Protein AF-A0A522D934-F1 (afdb_monomer_lite)

Secondary structure (DSSP, 8-state):
-EEEHHHHHHHHT-TTHHHHSEEEEEEEETTTTEEEEEEEEEEEGGGTEEEEEEEEEEEEEE-TT--EEEEEEEEEEEEEEE-SSTTEEEEEEEEETTEEEES--HHHHHHHHHHHHHHHHHHHHHHHHHHHGGGGS------TT--PPPPP----------PPPPP---------PPPP------

Sequence (186 aa):
MLYSLHDLLMKMGAPEVREKGRMEWHYFDKKKNALAGFAEIRLEAGGERLTAEMRHLRENYADDEGTVHAQYTESFYFYAERTARPGHYRITKISLDGDDYANPSKGIIELGLSVFHARALDISIRMMEQVFNKQDILDPVAAPDMKMPPLPRYREALKKDAVPKPERFGVVIPFRPRAQVHRAGA

Radius of gyration: 26.09 Å; chains: 1; bounding box: 49×68×76 Å

Structure (mmCIF, N/CA/C/O backbone):
data_AF-A0A522D934-F1
#
_entry.id   AF-A0A522D934-F1
#
loop_
_atom_site.group_PDB
_atom_site.id
_atom_site.type_symbol
_atom_site.label_atom_id
_atom_site.label_alt_id
_atom_site.label_comp_id
_atom_site.label_asym_id
_atom_site.label_entity_id
_atom_site.label_seq_id
_atom_site.pdbx_PDB_ins_code
_atom_site.Cartn_x
_atom_site.Cartn_y
_atom_site.Cartn_z
_atom_site.occupancy
_atom_site.B_iso_or_equiv
_atom_site.auth_seq_id
_atom_site.auth_comp_id
_atom_site.auth_asym_id
_atom_site.auth_atom_id
_atom_site.pdbx_PDB_model_num
ATOM 1 N N . MET A 1 1 ? -6.136 -7.043 15.420 1.00 84.81 1 MET A N 1
ATOM 2 C CA . MET A 1 1 ? -5.153 -6.100 16.006 1.00 84.81 1 MET A CA 1
ATOM 3 C C . MET A 1 1 ? -5.557 -4.677 15.632 1.00 84.81 1 MET A C 1
ATOM 5 O O . MET A 1 1 ? -6.185 -4.520 14.591 1.00 84.81 1 MET A O 1
ATOM 9 N N . LEU A 1 2 ? -5.292 -3.678 16.482 1.00 93.38 2 LEU A N 1
ATOM 10 C CA . LEU A 1 2 ? -5.623 -2.270 16.213 1.00 93.38 2 LEU A CA 1
ATOM 11 C C . LEU A 1 2 ? -4.341 -1.460 16.046 1.00 93.38 2 LEU A C 1
ATOM 13 O O . LEU A 1 2 ? -3.427 -1.614 16.850 1.00 93.38 2 LEU A O 1
ATOM 17 N N . TYR A 1 3 ? -4.316 -0.581 15.052 1.00 95.38 3 TYR A N 1
ATOM 18 C CA . TYR A 1 3 ? -3.183 0.285 14.744 1.00 95.38 3 TYR A CA 1
ATOM 19 C C . TYR A 1 3 ? -3.623 1.740 14.776 1.00 95.38 3 TYR A C 1
ATOM 21 O O . TYR A 1 3 ? -4.749 2.054 14.393 1.00 95.38 3 TYR A O 1
ATOM 29 N N . SER A 1 4 ? -2.756 2.637 15.234 1.00 96.62 4 SER A N 1
ATOM 30 C CA . SER A 1 4 ? -3.036 4.067 15.099 1.00 96.62 4 SER A CA 1
ATOM 31 C C . SER A 1 4 ? -2.847 4.496 13.644 1.00 96.62 4 SER A C 1
ATOM 33 O O . SER A 1 4 ? -1.967 3.977 12.958 1.00 96.62 4 SER A O 1
ATOM 35 N N . LEU A 1 5 ? -3.632 5.470 13.177 1.00 96.62 5 LEU A N 1
ATOM 36 C CA . LEU A 1 5 ? -3.446 6.045 11.840 1.00 96.62 5 LEU A CA 1
ATOM 37 C C . LEU A 1 5 ? -2.020 6.566 11.647 1.00 96.62 5 LEU A C 1
ATOM 39 O O . LEU A 1 5 ? -1.418 6.351 10.604 1.00 96.62 5 LEU A O 1
ATOM 43 N N . HIS A 1 6 ? -1.481 7.234 12.668 1.00 96.06 6 HIS A N 1
ATOM 44 C CA . HIS A 1 6 ? -0.133 7.779 12.616 1.00 96.06 6 HIS A CA 1
ATOM 45 C C . HIS A 1 6 ? 0.916 6.681 12.406 1.00 96.06 6 HIS A C 1
ATOM 47 O O . HIS A 1 6 ? 1.744 6.819 11.516 1.00 96.06 6 HIS A O 1
ATOM 53 N N . ASP A 1 7 ? 0.837 5.579 13.157 1.00 96.06 7 ASP A N 1
ATOM 54 C CA . ASP A 1 7 ? 1.758 4.443 13.012 1.00 96.06 7 ASP A CA 1
ATOM 55 C C . ASP A 1 7 ? 1.682 3.828 11.607 1.00 96.06 7 ASP A C 1
ATOM 57 O O . ASP A 1 7 ? 2.708 3.623 10.967 1.00 96.06 7 ASP A O 1
ATOM 61 N N . LEU A 1 8 ? 0.470 3.617 11.078 1.00 96.69 8 LEU A N 1
ATOM 62 C CA . LEU A 1 8 ? 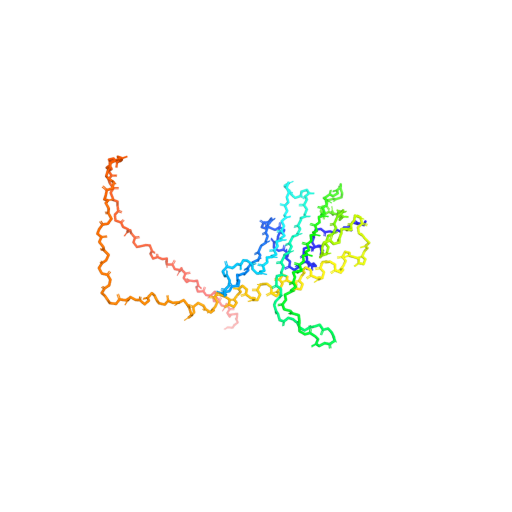0.287 3.088 9.722 1.00 96.69 8 LEU A CA 1
ATOM 63 C C . LEU A 1 8 ? 0.912 4.000 8.661 1.00 96.69 8 LEU A C 1
ATOM 65 O O . LEU A 1 8 ? 1.643 3.527 7.796 1.00 96.69 8 LEU A O 1
ATOM 69 N N . LEU A 1 9 ? 0.652 5.307 8.734 1.00 96.81 9 LEU A N 1
ATOM 70 C CA . LEU A 1 9 ? 1.182 6.268 7.767 1.00 96.81 9 LEU A CA 1
ATOM 71 C C . LEU A 1 9 ? 2.702 6.429 7.875 1.00 96.81 9 LEU A C 1
ATOM 73 O O . LEU A 1 9 ? 3.368 6.541 6.850 1.00 96.81 9 LEU A O 1
ATOM 77 N N . MET A 1 10 ? 3.259 6.399 9.089 1.00 96.38 10 MET A N 1
ATOM 78 C CA . MET A 1 10 ? 4.710 6.424 9.295 1.00 96.38 10 MET A CA 1
ATOM 79 C C . MET A 1 10 ? 5.372 5.176 8.711 1.00 96.38 10 MET A C 1
ATOM 81 O O . MET A 1 10 ? 6.372 5.299 8.012 1.00 96.38 10 MET A O 1
ATOM 85 N N . LYS A 1 11 ? 4.790 3.990 8.929 1.00 96.06 11 LYS A N 1
ATOM 86 C CA . LYS A 1 11 ? 5.298 2.729 8.366 1.00 96.06 11 LYS A CA 1
ATOM 87 C C . LYS A 1 11 ? 5.237 2.681 6.847 1.00 96.06 11 LYS A C 1
ATOM 89 O O . LYS A 1 11 ? 6.112 2.087 6.238 1.00 96.06 11 LYS A O 1
ATOM 94 N N . MET A 1 12 ? 4.233 3.312 6.242 1.00 95.81 12 MET A N 1
ATOM 95 C CA . MET A 1 12 ? 4.135 3.440 4.785 1.00 95.81 12 MET A CA 1
ATOM 96 C C . MET A 1 12 ? 4.996 4.584 4.220 1.00 95.81 12 MET A C 1
ATOM 98 O O . MET A 1 12 ? 5.161 4.678 3.006 1.00 95.81 12 MET A O 1
ATOM 102 N N . GLY A 1 13 ? 5.569 5.443 5.073 1.00 93.88 13 GLY A N 1
ATOM 103 C CA . GLY A 1 13 ? 6.389 6.590 4.670 1.00 93.88 13 GLY A CA 1
ATOM 104 C C . GLY A 1 13 ? 5.609 7.764 4.095 1.00 93.88 13 GLY A C 1
ATOM 105 O O . GLY A 1 13 ? 6.129 8.473 3.241 1.00 93.88 13 GLY A O 1
ATOM 106 N N . ALA A 1 14 ? 4.366 7.950 4.533 1.00 94.88 14 ALA A N 1
ATOM 107 C CA . ALA A 1 14 ? 3.469 8.973 4.005 1.00 94.88 14 ALA A CA 1
ATOM 108 C C . ALA A 1 14 ? 2.677 9.693 5.112 1.00 94.88 14 ALA A C 1
ATOM 110 O O . ALA A 1 14 ? 1.436 9.687 5.105 1.00 94.88 14 ALA A O 1
ATOM 111 N N . PRO A 1 15 ? 3.353 10.290 6.111 1.00 95.31 15 PRO A N 1
ATOM 112 C CA . PRO A 1 15 ? 2.679 11.009 7.193 1.00 95.31 15 PRO A CA 1
ATOM 113 C C . PRO A 1 15 ? 1.761 12.138 6.692 1.00 95.31 15 PRO A C 1
ATOM 115 O O . PRO A 1 15 ? 0.754 12.442 7.336 1.00 95.31 15 PRO A O 1
ATOM 118 N N . GLU A 1 16 ? 2.051 12.716 5.525 1.00 93.88 16 GLU A N 1
ATOM 119 C CA . GLU A 1 16 ? 1.315 13.817 4.900 1.00 93.88 16 GLU A CA 1
ATOM 120 C C . GLU A 1 16 ? -0.110 13.433 4.484 1.00 93.88 16 GLU A C 1
ATOM 122 O O . GLU A 1 16 ? -0.970 14.307 4.354 1.00 93.88 16 GLU A O 1
ATOM 127 N N . VAL A 1 17 ? -0.402 12.137 4.312 1.00 95.56 17 VAL A N 1
ATOM 128 C CA . VAL A 1 17 ? -1.755 11.642 3.993 1.00 95.56 17 VAL A CA 1
ATOM 129 C C . VAL A 1 17 ? -2.754 12.042 5.075 1.00 95.56 17 VAL A C 1
ATOM 131 O O . VAL A 1 17 ? -3.928 12.254 4.779 1.00 95.56 17 VAL A O 1
ATOM 134 N N . ARG A 1 18 ? -2.301 12.216 6.322 1.00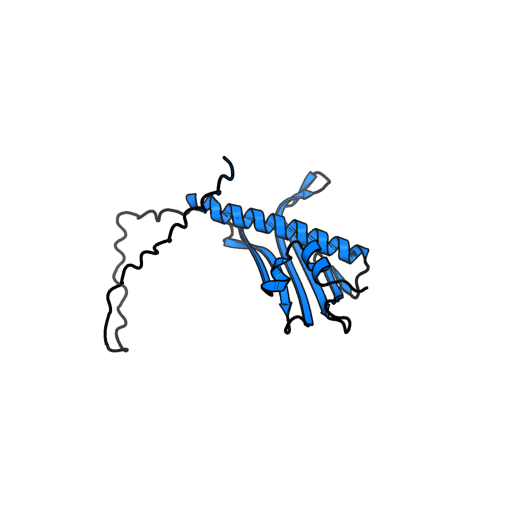 93.56 18 ARG A N 1
ATOM 135 C CA . ARG A 1 18 ? -3.152 12.680 7.423 1.00 93.56 18 ARG A CA 1
ATOM 136 C C . ARG A 1 18 ? -3.790 14.043 7.137 1.00 93.56 18 ARG A C 1
ATOM 138 O O . ARG A 1 18 ? -4.907 14.284 7.582 1.00 93.56 18 ARG A O 1
ATOM 145 N N . GLU A 1 19 ? -3.077 14.915 6.433 1.00 92.75 19 GLU A N 1
ATOM 146 C CA . GLU A 1 19 ? -3.515 16.279 6.122 1.00 92.75 19 GLU A CA 1
ATOM 147 C C . GLU A 1 19 ? -4.104 16.368 4.713 1.00 92.75 19 GLU A C 1
ATOM 149 O O . GLU A 1 19 ? -5.130 17.010 4.505 1.00 92.75 19 GLU A O 1
ATOM 154 N N . LYS A 1 20 ? -3.473 15.697 3.743 1.00 93.31 20 LYS A N 1
ATOM 155 C CA . LYS A 1 20 ? -3.853 15.754 2.323 1.00 93.31 20 LYS A CA 1
ATOM 156 C C . LYS A 1 20 ? -4.988 14.800 1.957 1.00 93.31 20 LYS A C 1
ATOM 158 O O . LYS A 1 20 ? -5.576 14.934 0.890 1.00 93.31 20 LYS A O 1
ATOM 163 N N . GLY A 1 21 ? -5.252 13.790 2.783 1.00 94.75 21 GLY A N 1
ATOM 164 C CA . GLY A 1 21 ? -6.215 12.718 2.516 1.00 94.75 21 GLY A CA 1
ATOM 165 C C . GLY A 1 21 ? -5.753 11.693 1.476 1.00 94.75 21 GLY A C 1
ATOM 166 O O . GLY A 1 21 ? -6.263 10.575 1.464 1.00 94.75 21 GLY A O 1
ATOM 167 N N . ARG A 1 22 ? -4.779 12.032 0.625 1.00 96.38 22 ARG A N 1
ATOM 168 C CA . ARG A 1 22 ? -4.258 11.169 -0.438 1.00 96.38 22 ARG A CA 1
ATOM 169 C C . ARG A 1 22 ? -2.801 11.495 -0.754 1.00 96.38 22 ARG A C 1
ATOM 171 O O . ARG A 1 22 ? -2.394 12.655 -0.688 1.00 96.38 22 ARG A O 1
ATOM 178 N N . MET A 1 23 ? -2.042 10.476 -1.133 1.00 96.50 23 MET A N 1
ATOM 179 C CA . MET A 1 23 ? -0.705 10.601 -1.702 1.00 96.50 23 MET A CA 1
ATOM 180 C C . MET A 1 23 ? -0.525 9.551 -2.795 1.00 96.50 23 MET A C 1
ATOM 182 O O . MET A 1 23 ? -1.001 8.429 -2.651 1.00 96.50 23 MET A O 1
ATOM 186 N N . GLU A 1 24 ? 0.126 9.934 -3.888 1.00 95.94 24 GLU A N 1
ATOM 187 C CA . GLU A 1 24 ? 0.298 9.100 -5.074 1.00 95.94 24 GLU A CA 1
ATOM 188 C C . GLU A 1 24 ? 1.695 9.323 -5.658 1.00 95.94 24 GLU A C 1
ATOM 190 O O . GLU A 1 24 ? 2.183 10.456 -5.698 1.00 95.94 24 GLU A O 1
ATOM 195 N N . TRP A 1 25 ? 2.311 8.244 -6.129 1.00 95.31 25 TRP A N 1
ATOM 196 C CA . TRP A 1 25 ? 3.555 8.240 -6.886 1.00 95.31 25 TRP A CA 1
ATOM 197 C C . TRP A 1 25 ? 3.380 7.381 -8.126 1.00 95.31 25 TRP A C 1
ATOM 199 O O . TRP A 1 25 ? 2.813 6.290 -8.054 1.00 95.31 25 TRP A O 1
ATOM 209 N N . HIS A 1 26 ? 3.914 7.836 -9.253 1.00 94.38 26 HIS A N 1
ATOM 210 C CA . HIS A 1 26 ? 3.929 7.035 -10.465 1.00 94.38 26 HIS A CA 1
ATOM 211 C C . HIS A 1 26 ? 5.099 7.395 -11.378 1.00 94.38 26 HIS A C 1
ATOM 213 O O . HIS A 1 26 ? 5.600 8.518 -11.358 1.00 94.38 26 HIS A O 1
ATOM 219 N N . TYR A 1 27 ? 5.515 6.445 -12.212 1.00 91.00 27 TYR A N 1
ATOM 220 C CA . TYR A 1 27 ? 6.453 6.690 -13.305 1.00 91.00 27 TYR A CA 1
ATOM 221 C C . TYR A 1 27 ? 6.123 5.800 -14.511 1.00 91.00 27 TYR A C 1
ATOM 223 O O . TYR A 1 27 ? 5.532 4.723 -14.381 1.00 91.00 27 TYR A O 1
ATOM 231 N N . PHE A 1 28 ? 6.522 6.251 -15.699 1.00 87.69 28 PHE A N 1
ATOM 232 C CA . PHE A 1 28 ? 6.270 5.543 -16.960 1.00 87.69 28 PHE A CA 1
ATOM 233 C C . PHE A 1 28 ? 7.536 4.859 -17.484 1.00 87.69 28 PHE A C 1
ATOM 235 O O . PHE A 1 28 ? 8.631 5.378 -17.326 1.00 87.69 28 PHE A O 1
ATOM 242 N N . ASP A 1 29 ? 7.440 3.721 -18.157 1.00 82.56 29 ASP A N 1
ATOM 243 C CA . ASP A 1 29 ? 8.570 3.215 -18.941 1.00 82.56 29 ASP A CA 1
ATOM 244 C C . ASP A 1 29 ? 8.709 4.051 -20.224 1.00 82.56 29 ASP A C 1
ATOM 246 O O . ASP A 1 29 ? 7.789 4.107 -21.043 1.00 82.56 29 ASP A O 1
ATOM 250 N N . LYS A 1 30 ? 9.878 4.678 -20.418 1.00 76.81 30 LYS A N 1
ATOM 251 C CA . LYS A 1 30 ? 10.189 5.495 -21.602 1.00 76.81 30 LYS A CA 1
ATOM 252 C C . LYS A 1 30 ? 10.104 4.703 -22.911 1.00 76.81 30 LYS A C 1
ATOM 254 O O . LYS A 1 30 ? 9.746 5.276 -23.933 1.00 76.81 30 LYS A O 1
ATOM 259 N N . LYS A 1 31 ? 10.448 3.411 -22.906 1.00 80.06 31 LYS A N 1
ATOM 260 C CA . LYS A 1 31 ? 10.503 2.587 -24.126 1.00 80.06 31 LYS A CA 1
ATOM 261 C C . LYS A 1 31 ? 9.117 2.152 -24.586 1.00 80.06 31 LYS A C 1
ATOM 263 O O . LYS A 1 31 ? 8.858 2.088 -25.783 1.00 80.06 31 LYS A O 1
ATOM 268 N N . LYS A 1 32 ? 8.242 1.835 -23.633 1.00 78.50 32 LYS A N 1
ATOM 269 C CA . LYS A 1 32 ? 6.910 1.267 -23.891 1.00 78.50 32 LYS A CA 1
ATOM 270 C C . LYS A 1 32 ? 5.779 2.281 -23.781 1.00 78.50 32 LYS A C 1
ATOM 272 O O . LYS A 1 32 ? 4.656 1.959 -24.153 1.00 78.50 32 LYS A O 1
ATOM 277 N N . ASN A 1 33 ? 6.066 3.476 -23.263 1.00 78.19 33 ASN A N 1
ATOM 278 C CA . ASN A 1 33 ? 5.074 4.501 -22.950 1.00 78.19 33 ASN A CA 1
ATOM 279 C C . ASN A 1 33 ? 3.912 3.947 -22.099 1.00 78.19 33 ASN A C 1
ATOM 281 O O . ASN A 1 33 ? 2.740 4.213 -22.357 1.00 78.19 33 ASN A O 1
ATOM 285 N N . ALA A 1 34 ? 4.250 3.119 -21.108 1.00 82.56 34 ALA A N 1
ATOM 286 C CA . ALA A 1 34 ? 3.300 2.421 -20.246 1.00 82.56 34 ALA A CA 1
ATOM 287 C C . ALA A 1 34 ? 3.589 2.728 -18.772 1.00 82.56 34 ALA A C 1
ATOM 289 O O . ALA A 1 34 ? 4.732 3.006 -18.409 1.00 82.56 34 ALA A O 1
ATOM 290 N N . LEU A 1 35 ? 2.558 2.687 -17.924 1.00 85.19 35 LEU A N 1
ATOM 291 C CA . LEU A 1 35 ? 2.704 2.866 -16.479 1.00 85.19 35 LEU A CA 1
ATOM 292 C C . LEU A 1 35 ? 3.549 1.718 -15.914 1.00 85.19 35 LEU A C 1
ATOM 294 O O . LEU A 1 35 ? 3.138 0.562 -15.978 1.00 85.19 35 LEU A O 1
ATOM 298 N N . ALA A 1 36 ? 4.730 2.042 -15.393 1.00 88.69 36 ALA A N 1
ATOM 299 C CA . ALA A 1 36 ? 5.693 1.049 -14.927 1.00 88.69 36 ALA A CA 1
ATOM 300 C C . ALA A 1 36 ? 5.738 0.958 -13.402 1.00 88.69 36 ALA A C 1
ATOM 302 O O . ALA A 1 36 ? 5.960 -0.119 -12.862 1.00 88.69 36 ALA A O 1
ATOM 303 N N . GLY A 1 37 ? 5.486 2.056 -12.696 1.00 92.50 37 GLY A N 1
ATOM 304 C CA . GLY A 1 37 ? 5.342 2.047 -11.246 1.00 92.50 37 GLY A CA 1
ATOM 305 C C . GLY A 1 37 ? 4.197 2.937 -10.815 1.00 92.50 37 GLY A C 1
ATOM 306 O O . GLY A 1 37 ? 4.021 4.028 -11.356 1.00 92.50 37 GLY A O 1
ATOM 307 N N . PHE A 1 38 ? 3.435 2.460 -9.843 1.00 95.38 38 PHE A N 1
ATOM 308 C CA . PHE A 1 38 ? 2.338 3.169 -9.212 1.00 95.38 38 PHE A CA 1
ATOM 309 C C . PHE A 1 38 ? 2.271 2.781 -7.740 1.00 95.38 38 PHE A C 1
ATOM 311 O O . PHE A 1 38 ? 2.303 1.599 -7.411 1.00 95.38 38 PHE A O 1
ATOM 318 N N . ALA A 1 39 ? 2.149 3.768 -6.866 1.00 97.19 39 ALA A N 1
ATOM 319 C CA . ALA A 1 39 ? 1.837 3.573 -5.462 1.00 97.19 39 ALA A CA 1
ATOM 320 C C . ALA A 1 39 ? 0.891 4.682 -5.005 1.00 97.19 39 ALA A C 1
ATOM 322 O O . ALA A 1 39 ? 1.059 5.846 -5.360 1.00 97.19 39 ALA A O 1
ATOM 323 N N . GLU A 1 40 ? -0.090 4.329 -4.192 1.00 97.94 40 GLU A N 1
ATOM 324 C CA . GLU A 1 40 ? -1.082 5.251 -3.671 1.00 97.94 40 GLU A CA 1
ATOM 325 C C . GLU A 1 40 ? -1.443 4.888 -2.236 1.00 97.94 40 GLU A C 1
ATOM 327 O O . GLU A 1 40 ? -1.533 3.716 -1.878 1.00 97.94 40 GLU A O 1
ATOM 332 N N . ILE A 1 41 ? -1.716 5.915 -1.435 1.00 98.06 41 ILE A N 1
ATOM 333 C CA . ILE A 1 41 ? -2.403 5.799 -0.153 1.00 98.06 41 ILE A CA 1
ATOM 334 C C . ILE A 1 41 ? -3.539 6.814 -0.137 1.00 98.06 41 ILE A C 1
ATOM 336 O O . ILE A 1 41 ? -3.335 7.989 -0.457 1.00 98.06 41 ILE A O 1
ATOM 340 N N . ARG A 1 42 ? -4.732 6.395 0.283 1.00 97.69 42 ARG A N 1
ATOM 341 C CA . ARG A 1 42 ? -5.895 7.280 0.380 1.00 97.69 42 ARG A CA 1
ATOM 342 C C . ARG A 1 42 ? -6.772 6.970 1.588 1.00 97.69 42 ARG A C 1
ATOM 344 O O . ARG A 1 42 ? -7.037 5.812 1.919 1.00 97.69 42 ARG A O 1
ATOM 351 N N . LEU A 1 43 ? -7.240 8.039 2.224 1.00 96.81 43 LEU A N 1
ATOM 352 C CA . LEU A 1 43 ? -8.316 8.029 3.205 1.00 96.81 43 LEU A CA 1
ATOM 353 C C . LEU A 1 43 ? -9.647 8.166 2.463 1.00 96.81 43 LEU A C 1
ATOM 355 O O . LEU A 1 43 ? -9.924 9.182 1.829 1.00 96.81 43 LEU A O 1
ATOM 359 N N . GLU A 1 44 ? -10.478 7.138 2.545 1.00 94.69 44 GLU A N 1
ATOM 360 C CA . GLU A 1 44 ? -11.787 7.091 1.903 1.00 94.69 44 GLU A CA 1
ATOM 361 C C . GLU A 1 44 ? -12.908 7.349 2.914 1.00 94.69 44 GLU A C 1
ATOM 363 O O . GLU A 1 44 ? -12.727 7.234 4.129 1.00 94.69 44 GLU A O 1
ATOM 368 N N . ALA A 1 45 ? -14.100 7.668 2.399 1.00 92.12 45 ALA A N 1
ATOM 369 C CA . ALA A 1 45 ? -15.319 7.824 3.196 1.00 92.12 45 ALA A CA 1
ATOM 370 C C . ALA A 1 45 ? -15.143 8.764 4.405 1.00 92.12 45 ALA A C 1
ATOM 372 O O . ALA A 1 45 ? -15.545 8.439 5.516 1.00 92.12 45 ALA A O 1
ATOM 373 N N . GLY A 1 46 ? -14.489 9.912 4.199 1.00 87.25 46 GLY A N 1
ATOM 374 C CA . GLY A 1 46 ? -14.241 10.885 5.269 1.00 87.25 46 GLY A CA 1
ATOM 375 C C . GLY A 1 46 ? -13.236 10.418 6.330 1.00 87.25 46 GLY A C 1
ATOM 376 O O . GLY A 1 46 ? -13.220 10.965 7.429 1.00 87.25 46 GLY A O 1
ATOM 377 N N . GLY A 1 47 ? -12.406 9.418 6.018 1.00 92.00 47 GLY A N 1
ATOM 378 C CA . GLY A 1 47 ? -11.438 8.836 6.947 1.00 92.00 47 GLY A CA 1
ATOM 379 C C . GLY A 1 47 ? -11.964 7.618 7.703 1.00 92.00 47 GLY A C 1
ATOM 380 O O . GLY A 1 47 ? -11.343 7.192 8.668 1.00 92.00 47 GLY A O 1
ATOM 381 N N . GLU A 1 48 ? -13.087 7.035 7.291 1.00 94.56 48 GLU A N 1
ATOM 382 C CA . GLU A 1 48 ? -13.550 5.760 7.853 1.00 94.56 48 GLU A CA 1
ATOM 383 C C . GLU A 1 48 ? -12.757 4.565 7.309 1.00 94.56 48 GLU A C 1
ATOM 385 O O . GLU A 1 48 ? -12.740 3.493 7.914 1.00 94.56 48 GLU A O 1
ATOM 390 N N . ARG A 1 49 ? -12.064 4.738 6.180 1.00 96.44 49 ARG A N 1
ATOM 391 C CA . ARG A 1 49 ? -11.275 3.685 5.536 1.00 96.44 49 ARG A CA 1
ATOM 392 C C . ARG A 1 49 ? -9.921 4.222 5.102 1.00 96.44 49 ARG A C 1
ATOM 394 O O . ARG A 1 49 ? -9.825 5.337 4.597 1.00 96.44 49 ARG A O 1
ATOM 401 N N . LEU A 1 50 ? -8.881 3.424 5.299 1.00 97.62 50 LEU A N 1
ATOM 402 C CA . LEU A 1 50 ? -7.535 3.677 4.800 1.00 97.62 50 LEU A CA 1
ATOM 403 C C . LEU A 1 50 ? -7.192 2.570 3.813 1.00 97.62 50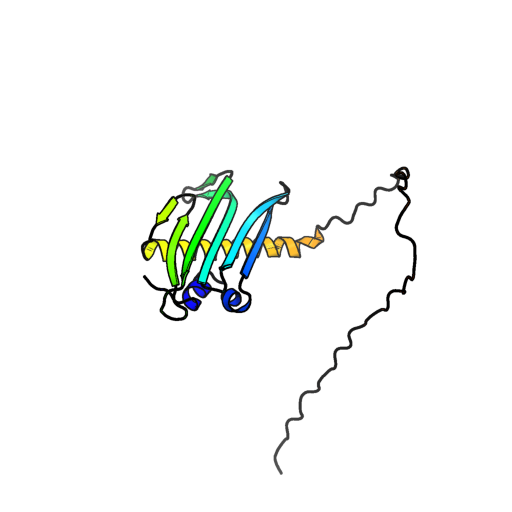 LEU A C 1
ATOM 405 O O . LEU A 1 50 ? -7.255 1.389 4.156 1.00 97.62 50 LEU A O 1
ATOM 409 N N . THR A 1 51 ? -6.814 2.965 2.606 1.00 97.81 51 THR A N 1
ATOM 410 C CA . THR A 1 51 ? -6.414 2.033 1.555 1.00 97.81 51 THR A CA 1
ATOM 411 C C . THR A 1 51 ? -5.053 2.414 1.012 1.00 97.81 51 THR A C 1
ATOM 413 O O . THR A 1 51 ? -4.711 3.599 0.967 1.00 97.81 51 THR A O 1
ATOM 416 N N . ALA A 1 52 ? -4.277 1.407 0.632 1.00 97.69 52 ALA A N 1
ATOM 417 C CA . ALA A 1 52 ? -3.051 1.598 -0.117 1.00 97.69 52 ALA A CA 1
ATOM 418 C C . ALA A 1 52 ? -2.974 0.559 -1.237 1.00 97.69 52 ALA A C 1
ATOM 420 O O . ALA A 1 52 ? -3.314 -0.607 -1.034 1.00 97.69 52 ALA A O 1
ATOM 421 N N . GLU A 1 53 ? -2.558 0.998 -2.418 1.00 97.38 53 GLU A N 1
ATOM 422 C CA . GLU A 1 53 ? -2.399 0.163 -3.607 1.00 97.38 53 GLU A CA 1
ATOM 423 C C . GLU A 1 53 ? -1.029 0.438 -4.214 1.00 97.38 53 GLU A C 1
ATOM 425 O O . GLU A 1 53 ? -0.589 1.583 -4.282 1.00 97.38 53 GLU A O 1
ATOM 430 N N . MET A 1 54 ? -0.344 -0.610 -4.653 1.00 96.75 54 MET A N 1
ATOM 431 C CA . MET A 1 54 ? 0.905 -0.492 -5.388 1.00 96.75 54 MET A CA 1
ATOM 432 C C . MET A 1 54 ? 0.948 -1.529 -6.501 1.00 96.75 54 MET A C 1
ATOM 434 O O . MET A 1 54 ? 0.508 -2.667 -6.327 1.00 96.75 54 MET A O 1
ATOM 438 N N . ARG A 1 55 ? 1.471 -1.109 -7.651 1.00 94.19 55 ARG A N 1
ATOM 439 C CA . ARG A 1 55 ? 1.828 -1.969 -8.776 1.00 94.19 55 ARG A CA 1
ATOM 440 C C . ARG A 1 55 ? 3.177 -1.531 -9.301 1.00 94.19 55 ARG A C 1
ATOM 442 O O . ARG A 1 55 ? 3.363 -0.355 -9.619 1.00 94.19 55 ARG A O 1
ATOM 449 N N . HIS A 1 56 ? 4.104 -2.466 -9.424 1.00 89.81 56 HIS A N 1
ATOM 450 C CA . HIS A 1 56 ? 5.452 -2.157 -9.869 1.00 89.81 56 HIS A CA 1
ATOM 451 C C . HIS A 1 56 ? 5.954 -3.212 -10.843 1.00 89.81 56 HIS A C 1
ATOM 453 O O . HIS A 1 56 ? 6.117 -4.378 -10.502 1.00 89.81 56 HIS A O 1
ATOM 459 N N . LEU A 1 57 ? 6.193 -2.787 -12.079 1.00 84.50 57 LEU A N 1
ATOM 460 C CA . LEU A 1 57 ? 6.840 -3.588 -13.100 1.00 84.50 57 LEU A CA 1
ATOM 461 C C . LEU A 1 57 ? 8.357 -3.446 -12.957 1.00 84.50 57 LEU A C 1
ATOM 463 O O . LEU A 1 57 ? 8.930 -2.383 -13.224 1.00 84.50 57 LEU A O 1
ATOM 467 N N . ARG A 1 58 ? 9.013 -4.539 -12.574 1.00 73.31 58 ARG A N 1
ATOM 468 C CA . ARG A 1 58 ? 10.467 -4.680 -12.603 1.00 73.31 58 ARG A CA 1
ATOM 469 C C . ARG A 1 58 ? 10.891 -5.386 -13.880 1.00 73.31 58 ARG A C 1
ATOM 471 O O . ARG A 1 58 ? 10.392 -6.460 -14.203 1.00 73.31 58 ARG A O 1
ATOM 478 N N . GLU A 1 59 ? 11.850 -4.793 -14.578 1.00 71.12 59 GLU A N 1
ATOM 479 C CA . GLU A 1 59 ? 12.527 -5.413 -15.715 1.00 71.12 59 GLU A CA 1
ATOM 480 C C . GLU A 1 59 ? 13.981 -5.702 -15.359 1.00 71.12 59 GLU A C 1
ATOM 482 O O . GLU A 1 59 ? 14.609 -4.904 -14.660 1.00 71.12 59 GLU A O 1
ATOM 487 N N . ASN A 1 60 ? 14.523 -6.803 -15.885 1.00 65.38 60 ASN A N 1
ATOM 488 C CA . ASN A 1 60 ? 15.921 -7.208 -15.704 1.00 65.38 60 ASN A CA 1
ATOM 489 C C . ASN A 1 60 ? 16.357 -7.237 -14.229 1.00 65.38 60 ASN A C 1
ATOM 491 O O . ASN A 1 60 ? 17.422 -6.721 -13.884 1.00 65.38 60 ASN A O 1
ATOM 495 N N . TYR A 1 61 ? 15.527 -7.798 -13.347 1.00 67.94 61 TYR A N 1
ATOM 496 C CA . TYR A 1 61 ? 15.934 -7.989 -11.957 1.00 67.94 61 TYR A CA 1
ATOM 497 C C . TYR A 1 61 ? 16.685 -9.317 -11.829 1.00 67.94 61 TYR A C 1
ATOM 499 O O . TYR A 1 61 ? 16.291 -10.314 -12.431 1.00 67.94 61 TYR A O 1
ATOM 507 N N . ALA A 1 62 ? 17.775 -9.313 -11.066 1.00 66.81 62 ALA A N 1
ATOM 508 C CA . ALA A 1 62 ? 18.439 -10.536 -10.635 1.00 66.81 62 ALA A CA 1
ATOM 509 C C . ALA A 1 62 ? 17.789 -11.007 -9.330 1.00 66.81 62 ALA A C 1
ATOM 511 O O . ALA A 1 62 ? 17.563 -10.185 -8.436 1.00 66.81 62 ALA A O 1
ATOM 512 N N . ASP A 1 63 ? 17.458 -12.290 -9.240 1.00 70.81 63 ASP A N 1
ATOM 513 C CA . ASP A 1 63 ? 17.072 -12.909 -7.972 1.00 70.81 63 ASP A CA 1
ATOM 514 C C . ASP A 1 63 ? 18.299 -13.211 -7.089 1.00 70.81 63 ASP A C 1
ATOM 516 O O . ASP A 1 63 ? 19.445 -12.949 -7.468 1.00 70.81 63 ASP A O 1
ATOM 520 N N . ASP A 1 64 ? 18.052 -13.758 -5.896 1.00 71.44 64 ASP A N 1
ATOM 521 C CA . ASP A 1 64 ? 19.092 -14.114 -4.920 1.00 71.44 64 ASP A CA 1
ATOM 522 C C . ASP A 1 64 ? 20.036 -15.228 -5.424 1.00 71.44 64 ASP A C 1
ATOM 524 O O . ASP A 1 64 ? 21.114 -15.437 -4.866 1.00 71.44 64 ASP A O 1
ATOM 528 N N . GLU A 1 65 ? 19.659 -15.919 -6.504 1.00 78.81 65 GLU A N 1
ATOM 529 C CA . GLU A 1 65 ? 20.435 -16.964 -7.178 1.00 78.81 65 GLU A CA 1
ATOM 530 C C . GLU A 1 65 ? 21.224 -16.411 -8.383 1.00 78.81 65 GLU A C 1
ATOM 532 O O . GLU A 1 65 ? 21.985 -17.136 -9.026 1.00 78.81 65 GLU A O 1
ATOM 537 N N . GLY A 1 66 ? 21.091 -15.110 -8.675 1.00 74.88 66 GLY A N 1
ATOM 538 C CA . GLY A 1 66 ? 21.764 -14.423 -9.777 1.00 74.88 66 GLY A CA 1
ATOM 539 C C . GLY A 1 66 ? 21.097 -14.618 -11.141 1.00 74.88 66 GLY A C 1
ATOM 540 O O . GLY A 1 66 ? 21.647 -14.184 -12.158 1.00 74.88 66 GLY A O 1
ATOM 541 N N . THR A 1 67 ? 19.919 -15.239 -11.190 1.00 74.69 67 THR A N 1
ATOM 542 C CA . THR A 1 67 ? 19.149 -15.417 -12.420 1.00 74.69 67 THR A CA 1
ATOM 543 C C . THR A 1 67 ? 18.465 -14.107 -12.782 1.00 74.69 67 THR A C 1
ATOM 545 O O . THR A 1 67 ? 17.721 -13.528 -11.992 1.00 74.69 67 THR A O 1
ATOM 548 N N . VAL A 1 68 ? 18.719 -13.622 -14.001 1.00 73.50 68 VAL A N 1
ATOM 549 C CA . VAL A 1 68 ? 18.091 -12.400 -14.512 1.00 73.50 68 VAL A CA 1
ATOM 550 C C . VAL A 1 68 ? 16.732 -12.740 -15.099 1.00 73.50 68 VAL A C 1
ATOM 552 O O . VAL A 1 68 ? 16.622 -13.407 -16.128 1.00 73.50 68 VAL A O 1
ATOM 555 N N . HIS A 1 69 ? 15.691 -12.228 -14.462 1.00 69.88 69 HIS A N 1
ATOM 556 C CA . HIS A 1 69 ? 14.318 -12.370 -14.913 1.00 69.88 69 HIS A CA 1
ATOM 557 C C . HIS A 1 69 ? 13.937 -11.204 -15.816 1.00 69.88 69 HIS A C 1
ATOM 559 O O . HIS A 1 69 ? 14.213 -10.036 -15.523 1.00 69.88 69 HIS A O 1
ATOM 565 N N . ALA A 1 70 ? 13.270 -11.526 -16.925 1.00 66.25 70 ALA A N 1
ATOM 566 C CA . ALA A 1 70 ? 12.910 -10.539 -17.935 1.00 66.25 70 ALA A CA 1
ATOM 567 C C . ALA A 1 70 ? 11.925 -9.497 -17.386 1.00 66.25 70 ALA A C 1
ATOM 569 O O . ALA A 1 70 ? 12.164 -8.299 -17.540 1.00 66.25 70 ALA A O 1
ATOM 570 N N . GLN A 1 71 ? 10.848 -9.946 -16.731 1.00 73.12 71 GLN A N 1
ATOM 571 C CA . GLN A 1 71 ? 9.794 -9.102 -16.162 1.00 73.12 71 GLN A CA 1
ATOM 572 C C . GLN A 1 71 ? 9.176 -9.760 -14.927 1.00 73.12 71 GLN A C 1
ATOM 574 O O . GLN A 1 71 ? 8.853 -10.945 -14.956 1.00 73.12 71 GLN A O 1
ATOM 579 N N . TYR A 1 72 ? 8.947 -8.967 -13.884 1.00 80.38 72 TYR A N 1
ATOM 580 C CA . TYR A 1 72 ? 8.132 -9.338 -12.730 1.00 80.38 72 TYR A CA 1
ATOM 581 C C . TYR A 1 72 ? 7.241 -8.170 -12.339 1.00 80.38 72 TYR A C 1
ATOM 583 O O . TYR A 1 72 ? 7.678 -7.019 -12.331 1.00 80.38 72 TYR A O 1
ATOM 591 N N . THR A 1 73 ? 5.971 -8.468 -12.080 1.00 85.12 73 THR A N 1
ATOM 592 C CA . THR A 1 73 ? 5.004 -7.471 -11.624 1.00 85.12 73 THR A CA 1
ATOM 593 C C . THR A 1 73 ? 4.730 -7.723 -10.161 1.00 85.12 73 THR A C 1
ATOM 595 O O . THR A 1 73 ? 4.122 -8.729 -9.813 1.00 85.12 73 THR A O 1
ATOM 598 N N . GLU A 1 74 ? 5.159 -6.786 -9.332 1.00 90.75 74 GLU A N 1
ATOM 599 C CA . GLU A 1 74 ? 4.816 -6.757 -7.922 1.00 90.75 74 GLU A CA 1
ATOM 600 C C . GLU A 1 74 ? 3.489 -6.030 -7.743 1.00 90.75 74 GLU A C 1
ATOM 602 O O . GLU A 1 74 ? 3.214 -5.018 -8.401 1.00 90.75 74 GLU A O 1
ATOM 607 N N . SER A 1 75 ? 2.665 -6.529 -6.832 1.00 94.44 75 SER A N 1
ATOM 608 C CA . SER A 1 75 ? 1.433 -5.863 -6.440 1.00 94.44 75 SER A CA 1
ATOM 609 C C . SER A 1 75 ? 1.224 -5.929 -4.938 1.00 94.44 75 SER A C 1
ATOM 611 O O . SER A 1 75 ? 1.501 -6.927 -4.279 1.00 94.44 75 SER A O 1
ATOM 613 N N . PHE A 1 76 ? 0.706 -4.839 -4.392 1.00 96.81 76 PHE A N 1
ATOM 614 C CA . PHE A 1 76 ? 0.303 -4.769 -3.001 1.00 96.81 76 PHE A CA 1
ATOM 615 C C . PHE A 1 76 ? -1.047 -4.087 -2.899 1.00 96.81 76 PHE A C 1
ATOM 617 O O . PHE A 1 76 ? -1.292 -3.052 -3.522 1.00 96.81 76 PHE A O 1
ATOM 624 N N . TYR A 1 77 ? -1.898 -4.644 -2.051 1.00 97.56 77 TYR A N 1
ATOM 625 C CA . TYR A 1 77 ? -3.132 -4.005 -1.642 1.00 97.56 77 TYR A CA 1
ATOM 626 C C . TYR A 1 77 ? -3.274 -4.079 -0.131 1.00 97.56 77 TYR A C 1
ATOM 628 O O . TYR A 1 77 ? -3.050 -5.119 0.483 1.00 97.56 77 TYR A O 1
ATOM 636 N N . PHE A 1 78 ? -3.702 -2.981 0.467 1.00 97.44 78 PHE A N 1
ATOM 637 C CA . PHE A 1 78 ? -3.968 -2.869 1.887 1.00 97.44 78 PHE A CA 1
ATOM 638 C C 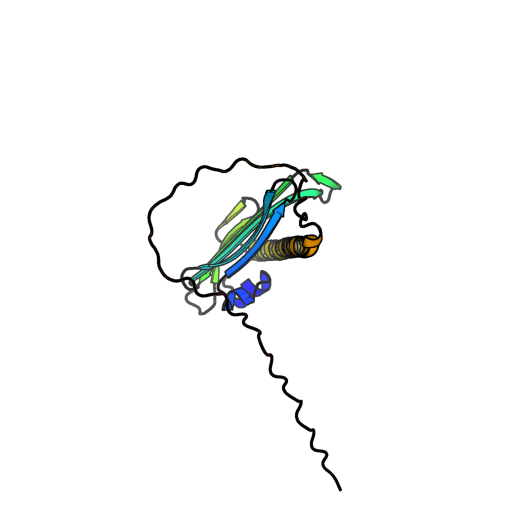. PHE A 1 78 ? -5.296 -2.175 2.102 1.00 97.44 78 PHE A C 1
ATOM 640 O O . PHE A 1 78 ? -5.593 -1.152 1.481 1.00 97.44 78 PHE A O 1
ATOM 647 N N . TYR A 1 79 ? -6.069 -2.712 3.037 1.00 97.56 79 TYR A N 1
ATOM 648 C CA . TYR A 1 79 ? -7.340 -2.138 3.426 1.00 97.56 79 TYR A CA 1
ATOM 649 C C . TYR A 1 79 ? -7.537 -2.246 4.938 1.00 97.56 79 TYR A C 1
ATOM 651 O O . TYR A 1 79 ? -7.435 -3.322 5.546 1.00 97.56 79 TYR A O 1
ATOM 659 N N . ALA A 1 80 ? -7.835 -1.100 5.545 1.00 97.44 80 ALA A N 1
ATOM 660 C CA . ALA A 1 80 ? -8.108 -0.980 6.962 1.00 97.44 80 ALA A CA 1
ATOM 661 C C . ALA A 1 80 ? -9.318 -0.089 7.231 1.00 97.44 80 ALA A C 1
ATOM 663 O O . ALA A 1 80 ? -9.514 0.951 6.604 1.00 97.44 80 ALA A O 1
ATOM 664 N N . GLU A 1 81 ? -10.097 -0.478 8.232 1.00 97.12 81 GLU A N 1
ATOM 665 C CA . GLU A 1 81 ? -11.317 0.208 8.638 1.00 97.12 81 GLU A CA 1
ATOM 666 C C . GLU A 1 81 ? -11.115 0.883 9.980 1.00 97.12 81 GLU A C 1
ATOM 668 O O . GLU A 1 81 ? -10.525 0.315 10.907 1.00 97.12 81 GLU A O 1
ATOM 673 N N . ARG A 1 82 ? -11.620 2.105 10.097 1.00 96.25 82 ARG A N 1
ATOM 674 C CA . ARG A 1 82 ? -11.627 2.830 11.353 1.00 96.25 82 ARG A CA 1
ATOM 675 C C . ARG A 1 82 ? -12.509 2.092 12.352 1.00 96.25 82 ARG A C 1
ATOM 677 O O . ARG A 1 82 ? -13.556 1.539 12.036 1.00 96.25 82 ARG A O 1
ATOM 684 N N . THR A 1 83 ? -12.051 2.059 13.591 1.00 95.12 83 THR A N 1
ATOM 685 C CA . THR A 1 83 ? -12.775 1.427 14.691 1.00 95.12 83 THR A CA 1
ATOM 686 C C . THR A 1 83 ? -13.459 2.468 15.564 1.00 95.12 83 THR A C 1
ATOM 688 O O . THR A 1 83 ? -13.172 3.659 15.470 1.00 95.12 83 THR A O 1
ATOM 691 N N . ALA A 1 84 ? -14.310 2.013 16.488 1.00 91.44 84 ALA A N 1
ATOM 692 C CA . ALA A 1 84 ? -14.930 2.882 17.490 1.00 91.44 84 ALA A CA 1
ATOM 693 C C . ALA A 1 84 ? -13.900 3.647 18.346 1.00 91.44 84 ALA A C 1
ATOM 695 O O . ALA A 1 84 ? -14.211 4.704 18.894 1.00 91.44 84 ALA A O 1
ATOM 696 N N . ARG A 1 85 ? -12.661 3.141 18.463 1.00 91.56 85 ARG A N 1
ATOM 697 C CA . ARG A 1 85 ? -11.579 3.861 19.134 1.00 91.56 85 ARG A CA 1
ATOM 698 C C . ARG A 1 85 ? -11.061 4.978 18.212 1.00 91.56 85 ARG A C 1
ATOM 700 O O . ARG A 1 85 ? -10.563 4.676 17.123 1.00 91.56 85 ARG A O 1
ATOM 707 N N . PRO A 1 86 ? -11.087 6.253 18.647 1.00 89.25 86 PRO A N 1
ATOM 708 C CA . PRO A 1 86 ? -10.674 7.374 17.811 1.00 89.25 86 PRO A CA 1
ATOM 709 C C . PRO A 1 86 ? -9.268 7.198 17.232 1.00 89.25 86 PRO A C 1
ATOM 711 O O . PRO A 1 86 ? -8.315 6.875 17.945 1.00 89.25 86 PRO A O 1
ATOM 714 N N . GLY A 1 87 ? -9.149 7.395 15.918 1.00 89.69 87 GLY A N 1
ATOM 715 C CA . GLY A 1 87 ? -7.875 7.345 15.193 1.00 89.69 87 GLY A CA 1
ATOM 716 C C . GLY A 1 87 ? -7.230 5.957 15.110 1.00 89.69 87 GLY A C 1
ATOM 717 O O . GLY A 1 87 ? -6.067 5.871 14.721 1.00 89.69 87 GLY A O 1
ATOM 718 N N . HIS A 1 88 ? -7.951 4.894 15.481 1.00 96.44 88 HIS A N 1
ATOM 719 C CA . HIS A 1 88 ? -7.467 3.520 15.399 1.00 96.44 88 HIS A CA 1
ATOM 720 C C . HIS A 1 88 ? -8.180 2.745 14.302 1.00 96.44 88 HIS A C 1
ATOM 722 O O . HIS A 1 88 ? -9.400 2.828 14.160 1.00 96.44 88 HIS A O 1
ATOM 728 N N . TYR A 1 89 ? -7.405 1.944 13.588 1.00 97.00 89 TYR A N 1
ATOM 729 C CA . TYR A 1 89 ? -7.825 1.174 12.436 1.00 97.00 89 TYR A CA 1
ATOM 730 C C . TYR A 1 89 ? -7.589 -0.311 12.676 1.00 97.00 89 TYR A C 1
ATOM 732 O O . TYR A 1 89 ? -6.620 -0.722 13.323 1.00 97.00 89 TYR A O 1
ATOM 740 N N . ARG A 1 90 ? -8.490 -1.123 12.139 1.00 96.81 90 ARG A N 1
ATOM 741 C CA . ARG A 1 90 ? -8.362 -2.567 12.035 1.00 96.81 90 ARG A CA 1
ATOM 742 C C . ARG A 1 90 ? -8.062 -2.902 10.584 1.00 96.81 90 ARG A C 1
ATOM 744 O O . ARG A 1 90 ? -8.851 -2.585 9.704 1.00 96.81 90 ARG A O 1
ATOM 751 N N . ILE A 1 91 ? -6.941 -3.566 10.356 1.00 96.88 91 ILE A N 1
ATOM 752 C CA . ILE A 1 91 ? -6.578 -4.076 9.035 1.00 96.88 91 ILE A CA 1
ATOM 753 C C . ILE A 1 91 ? -7.406 -5.331 8.790 1.00 96.88 91 ILE A C 1
ATOM 755 O O . ILE A 1 91 ? -7.374 -6.248 9.615 1.00 96.88 91 ILE A O 1
ATOM 759 N N . THR A 1 92 ? -8.166 -5.356 7.700 1.00 96.06 92 THR A N 1
ATOM 760 C CA . THR A 1 92 ? -9.058 -6.481 7.379 1.00 96.06 92 THR A CA 1
ATOM 761 C C . THR A 1 92 ? -8.592 -7.254 6.149 1.00 96.06 92 THR A C 1
ATOM 763 O O . THR A 1 92 ? -8.866 -8.452 6.067 1.00 96.06 92 THR A O 1
ATOM 766 N N . LYS A 1 93 ? -7.819 -6.624 5.251 1.00 96.81 93 LYS A N 1
ATOM 767 C CA . LYS A 1 93 ? -7.253 -7.281 4.068 1.00 96.81 93 LYS A CA 1
ATOM 768 C C . LYS A 1 93 ? -5.855 -6.760 3.729 1.00 96.81 93 LYS A C 1
ATOM 770 O O . LYS A 1 93 ? -5.626 -5.550 3.731 1.00 96.81 93 LYS A O 1
ATOM 775 N N . ILE A 1 94 ? -4.958 -7.686 3.396 1.00 97.25 94 ILE A N 1
ATOM 776 C CA . ILE A 1 94 ? -3.710 -7.424 2.668 1.00 97.25 94 ILE A CA 1
ATOM 777 C C . ILE A 1 94 ? -3.653 -8.378 1.472 1.00 97.25 94 ILE A C 1
ATOM 779 O O . ILE A 1 94 ? -4.030 -9.536 1.617 1.00 97.25 94 ILE A O 1
ATOM 783 N N . SER A 1 95 ? -3.201 -7.895 0.319 1.00 97.19 95 SER A N 1
ATOM 784 C CA . SER A 1 95 ? -2.869 -8.706 -0.854 1.00 97.19 95 SER A CA 1
ATOM 785 C C . SER A 1 95 ? -1.411 -8.463 -1.225 1.00 97.19 95 SER A C 1
ATOM 787 O O . SER A 1 95 ? -0.986 -7.304 -1.237 1.00 97.19 95 SER A O 1
ATOM 789 N N . LEU A 1 96 ? -0.657 -9.525 -1.497 1.00 94.06 96 LEU A N 1
ATOM 790 C CA . LEU A 1 96 ? 0.735 -9.475 -1.950 1.00 94.06 96 LEU A CA 1
ATOM 791 C C . LEU A 1 96 ? 0.864 -10.365 -3.179 1.00 94.06 96 LEU A C 1
ATOM 793 O O . LEU A 1 96 ? 0.608 -11.556 -3.078 1.00 94.06 96 LEU A O 1
ATOM 797 N N . ASP A 1 97 ? 1.222 -9.796 -4.327 1.00 91.62 97 ASP A N 1
ATOM 798 C CA . ASP A 1 97 ? 1.471 -10.540 -5.572 1.00 91.62 97 ASP A CA 1
ATOM 799 C C . ASP A 1 97 ? 0.328 -11.494 -5.985 1.00 91.62 97 ASP A C 1
ATOM 801 O O . ASP A 1 97 ? 0.536 -12.517 -6.630 1.00 91.62 97 ASP A O 1
ATOM 805 N N . GLY A 1 98 ? -0.912 -11.122 -5.643 1.00 87.44 98 GLY A N 1
ATOM 806 C CA . GLY A 1 98 ? -2.125 -11.902 -5.906 1.00 87.44 98 GLY A CA 1
ATOM 807 C C . GLY A 1 98 ? -2.579 -12.801 -4.750 1.00 87.44 98 GLY A C 1
ATOM 808 O O . GLY A 1 98 ? -3.724 -13.255 -4.768 1.00 87.44 98 GLY A O 1
ATOM 809 N N . ASP A 1 99 ? -1.749 -13.001 -3.725 1.00 92.31 99 ASP A N 1
ATOM 810 C CA . ASP A 1 99 ? -2.113 -13.757 -2.527 1.00 92.31 99 ASP A CA 1
ATOM 811 C C . ASP A 1 99 ? -2.907 -12.888 -1.548 1.00 92.31 99 ASP A C 1
ATOM 813 O O . ASP A 1 99 ? -2.400 -11.915 -0.985 1.00 92.31 99 ASP A O 1
ATOM 817 N N . ASP A 1 100 ? -4.163 -13.269 -1.312 1.00 95.00 100 ASP A N 1
ATOM 818 C CA . ASP A 1 100 ? -5.096 -12.548 -0.450 1.00 95.00 100 ASP A CA 1
ATOM 819 C C . ASP A 1 100 ? -5.096 -13.083 0.991 1.00 95.00 100 ASP A C 1
ATOM 821 O O . ASP A 1 100 ? -5.483 -14.217 1.274 1.00 95.00 100 ASP A O 1
ATOM 825 N N . TYR A 1 101 ? -4.771 -12.205 1.939 1.00 94.62 101 TYR A N 1
ATOM 826 C CA . TYR A 1 101 ? -4.782 -12.478 3.373 1.00 94.62 101 TYR A CA 1
ATOM 827 C C . TYR A 1 101 ? -5.960 -11.765 4.039 1.00 94.62 101 TYR A C 1
ATOM 829 O O . TYR A 1 101 ? -5.914 -10.564 4.335 1.00 94.62 101 TYR A O 1
ATOM 837 N N . ALA A 1 102 ? -7.025 -12.519 4.313 1.00 92.81 102 ALA A N 1
ATOM 838 C CA . ALA A 1 102 ? -8.136 -12.051 5.135 1.00 92.81 102 ALA A CA 1
ATOM 839 C C . ALA A 1 102 ? -7.747 -12.095 6.621 1.00 92.81 102 ALA A C 1
ATOM 841 O O . ALA A 1 102 ? -7.304 -13.127 7.118 1.00 92.81 102 ALA A O 1
ATOM 842 N N . ASN A 1 103 ? -7.942 -10.989 7.345 1.00 89.81 103 ASN A N 1
ATOM 843 C CA . ASN A 1 103 ? -7.524 -10.840 8.749 1.00 89.81 103 ASN A CA 1
ATOM 844 C C . ASN A 1 103 ? -6.037 -11.195 8.975 1.00 89.81 103 ASN A C 1
ATOM 846 O O . ASN A 1 103 ? -5.725 -12.112 9.741 1.00 89.81 103 ASN A O 1
ATOM 850 N N . PRO A 1 104 ? -5.111 -10.481 8.311 1.00 93.38 104 PRO A N 1
ATOM 851 C CA . PRO A 1 104 ? -3.701 -10.847 8.292 1.00 93.38 104 PRO A CA 1
ATOM 852 C C . PRO A 1 104 ? -3.082 -10.850 9.697 1.00 93.38 104 PRO A C 1
ATOM 854 O O . PRO A 1 104 ? -3.417 -10.037 10.566 1.00 93.38 104 PRO A O 1
ATOM 857 N N . SER A 1 105 ? -2.144 -11.774 9.914 1.00 94.69 105 SER A N 1
ATOM 858 C CA . SER A 1 105 ? -1.352 -11.820 11.143 1.00 94.69 105 SER A CA 1
ATOM 859 C C . SER A 1 105 ? -0.426 -10.602 11.235 1.00 94.69 105 SER A C 1
ATOM 861 O O . SER A 1 105 ? -0.124 -9.950 10.234 1.00 94.69 105 SER A O 1
ATOM 863 N N . LYS A 1 106 ? 0.081 -10.305 12.439 1.00 94.69 106 LYS A N 1
ATOM 864 C CA . LYS A 1 106 ? 1.017 -9.186 12.644 1.00 94.69 106 LYS A CA 1
ATOM 865 C C . LYS A 1 106 ? 2.228 -9.274 11.705 1.00 94.69 106 LYS A C 1
ATOM 867 O O . LYS A 1 106 ? 2.629 -8.256 11.163 1.00 94.69 106 LYS A O 1
ATOM 872 N N . GLY A 1 107 ? 2.780 -10.472 11.498 1.00 95.81 107 GLY A N 1
ATOM 873 C CA . GLY A 1 107 ? 3.935 -10.672 10.618 1.00 95.81 107 GLY A CA 1
ATOM 874 C C . GLY A 1 107 ? 3.648 -10.274 9.170 1.00 95.81 107 GLY A C 1
ATOM 875 O O . GLY A 1 107 ? 4.423 -9.525 8.586 1.00 95.81 107 GLY A O 1
ATOM 876 N N . ILE A 1 108 ? 2.498 -10.691 8.630 1.00 95.31 108 ILE A N 1
ATOM 877 C CA . ILE A 1 108 ? 2.071 -10.329 7.268 1.00 95.31 108 ILE A CA 1
ATOM 878 C C . ILE A 1 108 ? 1.839 -8.822 7.143 1.00 95.31 108 ILE A C 1
ATOM 880 O O . ILE A 1 108 ? 2.202 -8.222 6.137 1.00 95.31 108 ILE A O 1
ATOM 884 N N . ILE A 1 109 ? 1.284 -8.194 8.182 1.00 95.94 109 ILE A N 1
ATOM 885 C CA . ILE A 1 109 ? 1.077 -6.743 8.211 1.00 95.94 109 ILE A CA 1
ATOM 886 C C . ILE A 1 109 ? 2.405 -5.991 8.150 1.00 95.94 109 ILE A C 1
ATOM 888 O O . ILE A 1 109 ? 2.566 -5.123 7.298 1.00 95.94 109 ILE A O 1
ATOM 892 N N . GLU A 1 110 ? 3.354 -6.303 9.033 1.00 95.94 110 GLU A N 1
ATOM 893 C CA . GLU A 1 110 ? 4.640 -5.594 9.053 1.00 95.94 110 GLU A CA 1
ATOM 894 C C . GLU A 1 110 ? 5.428 -5.825 7.757 1.00 95.94 110 GLU A C 1
ATOM 896 O O . GLU A 1 110 ? 6.013 -4.881 7.223 1.00 95.94 110 GLU A O 1
ATOM 901 N N . LEU A 1 111 ? 5.395 -7.050 7.218 1.00 95.31 111 LEU A N 1
ATOM 902 C CA . LEU A 1 111 ? 6.012 -7.378 5.933 1.00 95.31 111 LEU A CA 1
ATOM 903 C C . LEU A 1 111 ? 5.391 -6.549 4.806 1.00 95.31 111 LEU A C 1
ATOM 905 O O . LEU A 1 111 ? 6.109 -5.867 4.082 1.00 95.31 111 LEU A O 1
ATOM 909 N N . GLY A 1 112 ? 4.062 -6.559 4.696 1.00 95.25 112 GLY A N 1
ATOM 910 C CA . GLY A 1 112 ? 3.341 -5.847 3.647 1.00 95.25 112 GLY A CA 1
ATOM 911 C C . GLY A 1 112 ? 3.581 -4.338 3.681 1.00 95.25 112 GLY A C 1
ATOM 912 O O . GLY A 1 112 ? 3.890 -3.744 2.651 1.00 95.25 112 GLY A O 1
ATOM 913 N N . LEU A 1 113 ? 3.517 -3.714 4.863 1.00 96.44 113 LEU A N 1
ATOM 914 C CA . LEU A 1 113 ? 3.800 -2.281 5.005 1.00 96.44 113 LEU A CA 1
ATOM 915 C C . LEU A 1 113 ? 5.258 -1.942 4.652 1.00 96.44 113 LEU A C 1
ATOM 917 O O . LEU A 1 113 ? 5.503 -0.924 4.008 1.00 96.44 113 LEU A O 1
ATOM 921 N N . SER A 1 114 ? 6.211 -2.804 5.023 1.00 95.31 114 SER A N 1
ATOM 922 C CA . SER A 1 114 ? 7.631 -2.619 4.690 1.00 95.31 114 SER A CA 1
ATOM 923 C C . SER A 1 114 ? 7.887 -2.739 3.186 1.00 95.31 114 SER A C 1
ATOM 925 O O . SER A 1 114 ? 8.598 -1.910 2.619 1.00 95.31 114 SER A O 1
ATOM 927 N N . VAL A 1 115 ? 7.278 -3.734 2.528 1.00 94.06 115 VAL A N 1
ATOM 928 C CA . VAL A 1 115 ? 7.342 -3.910 1.068 1.00 94.06 115 VAL A CA 1
ATOM 929 C C . VAL A 1 115 ? 6.759 -2.689 0.369 1.00 94.06 115 VAL A C 1
ATOM 931 O O . VAL A 1 115 ? 7.421 -2.100 -0.486 1.00 94.06 115 VAL A O 1
ATOM 934 N N . PHE A 1 116 ? 5.562 -2.256 0.773 1.00 96.31 116 PHE A N 1
ATOM 935 C CA . PHE A 1 116 ? 4.932 -1.064 0.218 1.00 96.31 116 PHE A CA 1
ATOM 936 C C . PHE A 1 116 ? 5.834 0.166 0.355 1.00 96.31 116 PHE A C 1
ATOM 938 O O . PHE A 1 116 ? 6.072 0.856 -0.631 1.00 96.31 116 PHE A O 1
ATOM 945 N N . HIS A 1 117 ? 6.374 0.421 1.548 1.00 96.44 117 HIS A N 1
ATOM 946 C CA . HIS A 1 117 ? 7.223 1.583 1.793 1.00 96.44 117 HIS A CA 1
ATOM 947 C C . HIS A 1 117 ? 8.490 1.573 0.930 1.00 96.44 117 HIS A C 1
ATOM 949 O O . HIS A 1 117 ? 8.803 2.566 0.271 1.00 96.44 117 HIS A O 1
ATOM 955 N N . ALA A 1 118 ? 9.190 0.435 0.881 1.00 94.81 118 ALA A N 1
ATOM 956 C CA . ALA A 1 118 ? 10.394 0.284 0.072 1.00 94.81 118 ALA A CA 1
ATOM 957 C C . ALA A 1 118 ? 10.113 0.517 -1.422 1.00 94.81 118 ALA A C 1
ATOM 959 O O . ALA A 1 118 ? 10.910 1.158 -2.110 1.00 94.81 118 ALA A O 1
ATOM 960 N N . ARG A 1 119 ? 8.972 0.032 -1.928 1.00 93.31 119 ARG A N 1
ATOM 961 C CA . ARG A 1 119 ? 8.582 0.212 -3.334 1.00 93.31 119 ARG A CA 1
ATOM 962 C C . ARG A 1 119 ? 8.074 1.609 -3.643 1.00 93.31 119 ARG A C 1
ATOM 964 O O . ARG A 1 119 ? 8.466 2.162 -4.664 1.00 93.31 119 ARG A O 1
ATOM 971 N N . ALA A 1 120 ? 7.295 2.223 -2.759 1.00 94.88 120 ALA A N 1
ATOM 972 C CA . ALA A 1 120 ? 6.902 3.622 -2.898 1.00 94.88 120 ALA A CA 1
ATOM 973 C C . ALA A 1 120 ? 8.136 4.538 -2.990 1.00 94.88 120 ALA A C 1
ATOM 975 O O . ALA A 1 120 ? 8.170 5.447 -3.819 1.00 94.88 120 ALA A O 1
ATOM 976 N N . LEU A 1 121 ? 9.184 4.250 -2.209 1.00 94.38 121 LEU A N 1
ATOM 977 C CA . LEU A 1 121 ? 10.456 4.965 -2.278 1.00 94.38 121 LEU A CA 1
ATOM 978 C C . LEU A 1 121 ? 11.161 4.763 -3.632 1.00 94.38 121 LEU A C 1
ATOM 980 O O . LEU A 1 121 ? 11.502 5.762 -4.264 1.00 94.38 121 LEU A O 1
ATOM 984 N N . ASP A 1 122 ? 11.331 3.528 -4.119 1.00 91.88 122 ASP A N 1
ATOM 985 C CA . ASP A 1 122 ? 11.933 3.255 -5.445 1.00 91.88 122 ASP A CA 1
ATOM 986 C C . ASP A 1 122 ? 11.151 3.955 -6.577 1.00 91.88 122 ASP A C 1
ATOM 988 O O . ASP A 1 122 ? 11.723 4.679 -7.396 1.00 91.88 122 ASP A O 1
ATOM 992 N N . ILE A 1 123 ? 9.817 3.848 -6.563 1.00 92.12 123 ILE A N 1
ATOM 993 C CA . ILE A 1 123 ? 8.925 4.542 -7.506 1.00 92.12 123 ILE A CA 1
ATOM 994 C C . ILE A 1 123 ? 9.136 6.060 -7.431 1.00 92.12 123 ILE A C 1
ATOM 996 O O . ILE A 1 123 ? 9.229 6.714 -8.471 1.00 92.12 123 ILE A O 1
ATOM 1000 N N . SER A 1 124 ? 9.252 6.633 -6.228 1.00 92.69 124 SER A N 1
ATOM 1001 C CA . SER A 1 124 ? 9.469 8.073 -6.048 1.00 92.69 124 SER A CA 1
ATOM 1002 C C . SER A 1 124 ? 10.820 8.546 -6.597 1.00 92.69 124 SER A C 1
ATOM 1004 O O . SER A 1 124 ? 10.884 9.613 -7.210 1.00 92.69 124 SER A O 1
ATOM 1006 N N . ILE A 1 125 ? 11.882 7.746 -6.444 1.00 90.88 125 ILE A N 1
ATOM 1007 C CA . ILE A 1 125 ? 13.208 8.046 -6.998 1.00 90.88 125 ILE A CA 1
ATOM 1008 C C . ILE A 1 125 ? 13.127 8.071 -8.523 1.00 90.88 125 ILE A C 1
ATOM 1010 O O . ILE A 1 125 ? 13.509 9.065 -9.139 1.00 90.88 125 ILE A O 1
ATOM 1014 N N . ARG A 1 126 ? 12.549 7.033 -9.135 1.00 89.38 126 ARG A N 1
ATOM 1015 C CA . ARG A 1 126 ? 12.391 6.946 -10.596 1.00 89.38 126 ARG A CA 1
ATOM 1016 C C . ARG A 1 126 ? 11.531 8.075 -11.149 1.00 89.38 126 ARG A C 1
ATOM 1018 O O . ARG A 1 126 ? 11.862 8.657 -12.178 1.00 89.38 126 ARG A O 1
ATOM 1025 N N . MET A 1 127 ? 10.455 8.433 -10.449 1.00 90.06 127 MET A N 1
ATOM 1026 C CA . MET A 1 127 ? 9.632 9.595 -10.787 1.00 90.06 127 MET A CA 1
ATOM 1027 C C . MET A 1 127 ? 10.469 10.885 -10.790 1.00 90.06 127 MET A C 1
ATOM 1029 O O . MET A 1 127 ? 10.393 11.662 -11.741 1.00 90.06 127 MET A O 1
ATOM 1033 N N . MET A 1 128 ? 11.309 11.110 -9.773 1.00 88.06 128 MET A N 1
ATOM 1034 C CA . MET A 1 128 ? 12.206 12.271 -9.738 1.00 88.06 128 MET A CA 1
ATOM 1035 C C . MET A 1 128 ? 13.234 12.243 -10.874 1.00 88.06 128 MET A C 1
ATOM 1037 O O . MET A 1 128 ? 13.413 13.256 -11.549 1.00 88.06 128 MET A O 1
ATOM 1041 N N . GLU A 1 129 ? 13.866 11.101 -11.145 1.00 86.44 129 GLU A N 1
ATOM 1042 C CA . GLU A 1 129 ? 14.801 10.944 -12.267 1.00 86.44 129 GLU A CA 1
ATOM 1043 C C . GLU A 1 129 ? 14.152 11.305 -13.608 1.00 86.44 129 GLU A C 1
ATOM 1045 O O . GLU A 1 129 ? 14.787 11.931 -14.455 1.00 86.44 129 GLU A O 1
ATOM 1050 N N . GLN A 1 130 ? 12.875 10.972 -13.810 1.00 80.44 130 GLN A N 1
ATOM 1051 C CA . GLN A 1 130 ? 12.137 11.386 -15.005 1.00 80.44 130 GLN A CA 1
ATOM 1052 C C . GLN A 1 130 ? 11.898 12.890 -15.073 1.00 80.44 130 GLN A C 1
ATOM 1054 O O . GLN A 1 130 ? 11.953 13.472 -16.157 1.00 80.44 130 GLN A O 1
ATOM 1059 N N . VAL A 1 131 ? 11.649 13.528 -13.930 1.00 80.31 131 VAL A N 1
ATOM 1060 C CA . VAL A 1 131 ? 11.469 14.980 -13.853 1.00 80.31 131 VAL A CA 1
ATOM 1061 C C . VAL A 1 131 ? 12.782 15.721 -14.119 1.00 80.31 131 VAL A C 1
ATOM 1063 O O . VAL A 1 131 ? 12.752 16.755 -14.784 1.00 80.31 131 VAL A O 1
ATOM 1066 N N . PHE A 1 132 ? 13.924 15.213 -13.651 1.00 72.50 132 PHE A N 1
ATOM 1067 C CA . PHE A 1 132 ? 15.229 15.862 -13.838 1.00 72.50 132 PHE A CA 1
ATOM 1068 C C . PHE A 1 132 ? 15.881 15.555 -15.186 1.00 72.50 132 PHE A C 1
ATOM 1070 O O . PHE A 1 132 ? 16.477 16.448 -15.785 1.00 72.50 132 PHE A O 1
ATOM 1077 N N . ASN A 1 133 ? 15.670 14.360 -15.745 1.00 64.38 133 ASN A N 1
ATOM 1078 C CA . ASN A 1 133 ? 16.102 14.015 -17.105 1.00 64.38 133 ASN A CA 1
ATOM 1079 C C . ASN A 1 133 ? 15.282 14.724 -18.202 1.00 64.38 133 ASN A C 1
ATOM 1081 O O . ASN A 1 133 ? 15.329 14.341 -19.367 1.00 64.38 133 ASN A O 1
ATOM 1085 N N . LYS A 1 134 ? 14.561 15.795 -17.855 1.00 55.59 134 LYS A N 1
ATOM 1086 C CA . LYS A 1 134 ? 13.920 16.721 -18.790 1.00 55.59 134 LYS A CA 1
ATOM 1087 C C . LYS A 1 134 ? 14.906 17.525 -19.653 1.00 55.59 134 LYS A C 1
ATOM 1089 O O . LYS A 1 134 ? 14.462 18.270 -20.516 1.00 55.59 134 LYS A O 1
ATOM 1094 N N . GLN A 1 135 ? 16.217 17.362 -19.479 1.00 49.47 135 GLN A N 1
ATOM 1095 C CA . GLN A 1 135 ? 17.207 17.792 -20.480 1.00 49.47 135 GLN A CA 1
ATOM 1096 C C . GLN A 1 135 ? 17.233 16.887 -21.731 1.00 49.47 135 GLN A C 1
ATOM 1098 O O . GLN A 1 135 ? 17.838 17.260 -22.724 1.00 49.47 135 GLN A O 1
ATOM 1103 N N . ASP A 1 136 ? 16.505 15.765 -21.701 1.00 44.34 136 ASP A N 1
ATOM 1104 C CA . ASP A 1 136 ? 16.129 14.934 -22.855 1.00 44.34 136 ASP A CA 1
ATOM 1105 C C . ASP A 1 136 ? 14.655 15.170 -23.266 1.00 44.34 136 ASP A C 1
ATOM 1107 O O . ASP A 1 136 ? 14.041 14.352 -23.958 1.00 44.34 136 ASP A O 1
ATOM 1111 N N . ILE A 1 137 ? 14.040 16.286 -22.832 1.00 44.72 137 ILE A N 1
ATOM 1112 C CA . ILE A 1 137 ? 12.894 16.830 -23.566 1.00 44.72 137 ILE A CA 1
ATOM 1113 C C . ILE A 1 137 ? 13.467 17.197 -24.923 1.00 44.72 137 ILE A C 1
ATOM 1115 O O . ILE A 1 137 ? 14.152 18.206 -25.048 1.00 44.72 137 ILE A O 1
ATOM 1119 N N . LEU A 1 138 ? 13.211 16.328 -25.899 1.00 45.09 138 LEU A N 1
ATOM 1120 C CA . LEU A 1 138 ? 13.274 16.623 -27.317 1.00 45.09 138 LEU A CA 1
ATOM 1121 C C . LEU A 1 138 ? 12.882 18.090 -27.513 1.00 45.09 138 LEU A C 1
ATOM 1123 O O . LEU A 1 138 ? 11.697 18.430 -27.433 1.00 45.09 138 LEU A O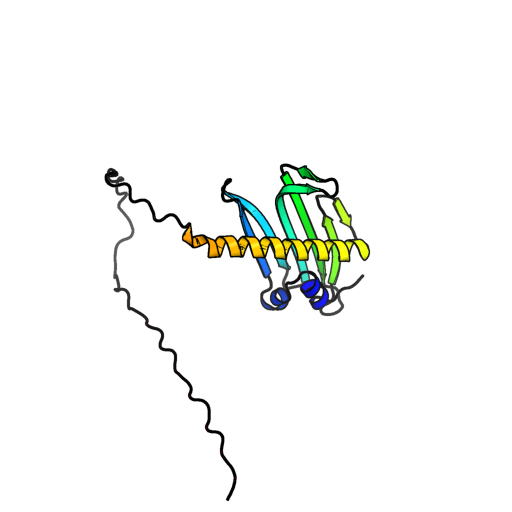 1
ATOM 1127 N N . ASP A 1 139 ? 13.867 18.948 -27.784 1.00 38.00 139 ASP A N 1
ATOM 1128 C CA . ASP A 1 139 ? 13.592 20.112 -28.607 1.00 38.00 139 ASP A CA 1
ATOM 1129 C C . ASP A 1 139 ? 12.805 19.556 -29.794 1.00 38.00 139 ASP A C 1
ATOM 1131 O O . ASP A 1 139 ? 13.246 18.560 -30.390 1.00 38.00 139 ASP A O 1
ATOM 1135 N N . PRO A 1 140 ? 11.612 20.085 -30.113 1.00 41.34 140 PRO A N 1
ATOM 1136 C CA . PRO A 1 140 ? 10.962 19.689 -31.341 1.00 41.34 140 PRO A CA 1
ATOM 1137 C C . PRO A 1 140 ? 11.985 19.969 -32.433 1.00 41.34 140 PRO A C 1
ATOM 1139 O O . PRO A 1 140 ? 12.312 21.127 -32.697 1.00 41.34 140 PRO A O 1
ATOM 1142 N N . VAL A 1 141 ? 12.538 18.906 -33.021 1.00 44.81 141 VAL A N 1
ATOM 1143 C CA . VAL A 1 141 ? 13.324 19.011 -34.239 1.00 44.81 141 VAL A CA 1
ATOM 1144 C C . VAL A 1 141 ? 12.341 19.596 -35.233 1.00 44.81 141 VAL A C 1
ATOM 1146 O O . VAL A 1 141 ? 11.480 18.897 -35.768 1.00 44.81 141 VAL A O 1
ATOM 1149 N N . ALA A 1 142 ? 12.393 20.915 -35.389 1.00 37.56 142 ALA A N 1
ATOM 1150 C CA . ALA A 1 142 ? 11.704 21.612 -36.442 1.00 37.56 142 ALA A CA 1
ATOM 1151 C C . ALA A 1 142 ? 12.338 21.078 -37.719 1.00 37.56 142 ALA A C 1
ATOM 1153 O O . ALA A 1 142 ? 13.399 21.537 -38.134 1.00 37.56 142 ALA A O 1
ATOM 1154 N N . ALA A 1 143 ? 11.735 20.035 -38.288 1.00 41.50 143 ALA A N 1
ATOM 1155 C CA . ALA A 1 143 ? 12.074 19.597 -39.622 1.00 41.50 143 ALA A CA 1
ATOM 1156 C C . ALA A 1 143 ? 11.898 20.827 -40.527 1.00 41.50 143 ALA A C 1
ATOM 1158 O O . ALA A 1 143 ? 10.781 21.357 -40.604 1.00 41.50 143 ALA A O 1
ATOM 1159 N N . PRO A 1 144 ? 12.966 21.338 -41.161 1.00 47.62 144 PRO A N 1
ATOM 1160 C CA . PRO A 1 144 ? 12.794 22.364 -42.166 1.00 47.62 144 PRO A CA 1
ATOM 1161 C C . PRO A 1 144 ? 12.032 21.699 -43.321 1.00 47.62 144 PRO A C 1
ATOM 1163 O O . PRO A 1 144 ? 12.391 20.610 -43.756 1.00 47.62 144 PRO A O 1
ATOM 1166 N N . ASP A 1 145 ? 10.950 22.330 -43.773 1.00 50.09 145 ASP A N 1
ATOM 1167 C CA . ASP A 1 145 ? 10.208 22.007 -45.006 1.00 50.09 145 ASP A CA 1
ATOM 1168 C C . ASP A 1 145 ? 9.049 20.995 -45.019 1.00 50.09 145 ASP A C 1
ATOM 1170 O O . ASP A 1 145 ? 8.611 20.603 -46.102 1.00 50.09 145 ASP A O 1
ATOM 1174 N N . MET A 1 146 ? 8.377 20.693 -43.904 1.00 43.50 146 MET A N 1
ATOM 1175 C CA . MET A 1 146 ? 7.006 20.151 -44.020 1.00 43.50 146 MET A CA 1
ATOM 1176 C C . MET A 1 146 ? 5.947 21.257 -43.986 1.00 43.50 146 MET A C 1
ATOM 1178 O O . MET A 1 146 ? 5.363 21.578 -42.953 1.00 43.50 146 MET A O 1
ATOM 1182 N N . LYS A 1 147 ? 5.663 21.824 -45.167 1.00 50.94 147 LYS A N 1
ATOM 1183 C CA . LYS A 1 147 ? 4.443 22.607 -45.420 1.00 50.94 147 LYS A CA 1
ATOM 1184 C C . LYS A 1 147 ? 3.228 21.686 -45.285 1.00 50.94 147 LYS A C 1
ATOM 1186 O O . LYS A 1 147 ? 2.835 21.029 -46.245 1.00 50.94 147 LYS A O 1
ATOM 1191 N N . MET A 1 148 ? 2.629 21.633 -44.098 1.00 44.06 148 MET A N 1
ATOM 1192 C CA . MET A 1 148 ? 1.336 20.972 -43.928 1.00 44.06 148 MET A CA 1
ATOM 1193 C C . MET A 1 148 ? 0.250 21.737 -44.709 1.00 44.06 148 MET A C 1
ATOM 1195 O O . MET A 1 148 ? 0.173 22.965 -44.589 1.00 44.06 148 MET A O 1
ATOM 1199 N N . PRO A 1 149 ? -0.592 21.055 -45.508 1.00 46.03 149 PRO A N 1
ATOM 1200 C CA . PRO A 1 149 ? -1.719 21.694 -46.173 1.00 46.03 149 PRO A CA 1
ATOM 1201 C C . PRO A 1 149 ? -2.759 22.158 -45.138 1.00 46.03 149 PRO A C 1
ATOM 1203 O O . PRO A 1 149 ? -2.909 21.534 -44.083 1.00 46.03 149 PRO A O 1
ATOM 1206 N N . PRO A 1 150 ? -3.486 23.257 -45.406 1.00 43.06 150 PRO A N 1
ATOM 1207 C CA . PRO A 1 150 ? -4.424 23.817 -44.445 1.00 43.06 150 PRO A CA 1
ATOM 1208 C C . PRO A 1 150 ? -5.597 22.858 -44.227 1.00 43.06 150 PRO A C 1
ATOM 1210 O O . PRO A 1 150 ? -6.339 22.536 -45.154 1.00 43.06 150 PRO A O 1
ATOM 1213 N N . LEU A 1 151 ? -5.779 22.426 -42.978 1.00 49.47 151 LEU A N 1
ATOM 1214 C CA . LEU A 1 151 ? -6.964 21.690 -42.545 1.00 49.47 151 LEU A CA 1
ATOM 1215 C C . LEU A 1 151 ? -8.232 22.539 -42.781 1.00 49.47 151 LEU A C 1
ATOM 1217 O O . LEU A 1 151 ? -8.205 23.758 -42.561 1.00 49.47 151 LEU A O 1
ATOM 1221 N N . PRO A 1 152 ? -9.350 21.928 -43.213 1.00 39.38 152 PRO A N 1
ATOM 1222 C CA . PRO A 1 152 ? -10.579 22.652 -43.496 1.00 39.38 152 PRO A CA 1
ATOM 1223 C C . PRO A 1 152 ? -11.137 23.280 -42.214 1.00 39.38 152 PRO A C 1
ATOM 1225 O O . PRO A 1 152 ? -11.405 22.608 -41.218 1.00 39.38 152 PRO A O 1
ATOM 1228 N N . ARG A 1 153 ? -11.312 24.604 -42.255 1.00 47.03 153 ARG A N 1
ATOM 1229 C CA . ARG A 1 153 ? -11.960 25.394 -41.205 1.00 47.03 153 ARG A CA 1
ATOM 1230 C C . ARG A 1 153 ? -13.443 25.028 -41.137 1.00 47.03 153 ARG A C 1
ATOM 1232 O O . ARG A 1 153 ? -14.228 25.540 -41.930 1.00 47.03 153 ARG A O 1
ATOM 1239 N N . TYR A 1 154 ? -13.837 24.227 -40.153 1.00 42.31 154 TYR A N 1
ATOM 1240 C CA . TYR A 1 154 ? -15.218 24.246 -39.674 1.00 42.31 154 TYR A CA 1
ATOM 1241 C C . TYR A 1 154 ? -15.437 25.558 -38.924 1.00 42.31 154 TYR A C 1
ATOM 1243 O O . TYR A 1 154 ? -14.908 25.782 -37.835 1.00 42.31 154 TYR A O 1
ATOM 1251 N N . ARG A 1 155 ? -16.151 26.474 -39.575 1.00 40.59 155 ARG A N 1
ATOM 1252 C CA . ARG A 1 155 ? -16.582 27.745 -39.006 1.00 40.59 155 ARG A CA 1
ATOM 1253 C C . ARG A 1 155 ? -18.042 27.603 -38.577 1.00 40.59 155 ARG A C 1
ATOM 1255 O O . ARG A 1 155 ? -18.831 27.048 -39.328 1.00 40.59 155 ARG A O 1
ATOM 1262 N N . GLU A 1 156 ? -18.338 28.232 -37.438 1.00 40.56 156 GLU A N 1
ATOM 1263 C CA . GLU A 1 156 ? -19.662 28.636 -36.927 1.00 40.56 156 GLU A CA 1
ATOM 1264 C C . GLU A 1 156 ? -20.345 27.585 -36.025 1.00 40.56 156 GLU A C 1
ATOM 1266 O O . GLU A 1 156 ? -20.534 26.448 -36.416 1.00 40.56 156 GLU A O 1
ATOM 1271 N N . ALA A 1 157 ? -20.708 27.864 -34.769 1.00 40.09 157 ALA A N 1
ATOM 1272 C CA . ALA A 1 157 ? -21.128 29.134 -34.192 1.00 40.09 157 ALA A CA 1
ATOM 1273 C C . ALA A 1 157 ? -20.759 29.260 -32.701 1.00 40.09 157 ALA A C 1
ATOM 1275 O O . ALA A 1 157 ? -21.187 28.465 -31.876 1.00 40.09 157 ALA A O 1
ATOM 1276 N N . LEU A 1 158 ? -20.052 30.338 -32.360 1.00 40.75 158 LEU A N 1
ATOM 1277 C CA . LEU A 1 158 ? -20.319 31.137 -31.162 1.00 40.75 158 LEU A CA 1
ATOM 1278 C C . LEU A 1 158 ? -19.717 32.521 -31.408 1.00 40.75 158 LEU A C 1
ATOM 1280 O O . LEU A 1 158 ? -18.506 32.731 -31.445 1.00 40.75 158 LEU A O 1
ATOM 1284 N N . LYS A 1 159 ? -20.614 33.447 -31.742 1.00 40.00 159 LYS A N 1
ATOM 1285 C CA . LYS A 1 159 ? -20.315 34.854 -31.978 1.00 40.00 159 LYS A CA 1
ATOM 1286 C C . LYS A 1 159 ? -19.771 35.479 -30.686 1.00 40.00 159 LYS A C 1
ATOM 1288 O O . LYS A 1 159 ? -20.414 35.383 -29.652 1.00 40.00 159 LYS A O 1
ATOM 1293 N N . LYS A 1 160 ? -18.596 36.103 -30.829 1.00 43.69 160 LYS A N 1
ATOM 1294 C CA . LYS A 1 160 ? -18.252 37.477 -30.420 1.00 43.69 160 LYS A CA 1
ATOM 1295 C C . LYS A 1 160 ? -18.802 37.965 -29.069 1.00 43.69 160 LYS A C 1
ATOM 1297 O O . LYS A 1 160 ? -19.991 38.213 -28.962 1.00 43.69 160 LYS A O 1
ATOM 1302 N N . ASP A 1 161 ? -17.918 38.252 -28.112 1.00 38.34 161 ASP A N 1
ATOM 1303 C CA . ASP A 1 161 ? -17.386 39.610 -27.918 1.00 38.34 161 ASP A CA 1
ATOM 1304 C C . ASP A 1 161 ? -16.258 39.651 -26.862 1.00 38.34 161 ASP A C 1
ATOM 1306 O O . ASP A 1 161 ? -16.247 38.884 -25.907 1.00 38.34 161 ASP A O 1
ATOM 1310 N N . ALA A 1 162 ? -15.320 40.583 -27.076 1.00 40.78 162 ALA A N 1
ATOM 1311 C CA . ALA A 1 162 ? -14.269 41.071 -26.171 1.00 40.78 162 ALA A CA 1
ATOM 1312 C C . ALA A 1 162 ? -13.087 40.141 -25.809 1.00 40.78 162 ALA A C 1
ATOM 1314 O O . ALA A 1 162 ? -13.116 39.338 -24.883 1.00 40.78 162 ALA A O 1
ATOM 1315 N N . VAL A 1 163 ? -11.963 40.386 -26.488 1.00 44.41 163 VAL A N 1
ATOM 1316 C CA . VAL A 1 163 ? -10.604 40.048 -26.038 1.00 44.41 163 VAL A CA 1
ATOM 1317 C C . VAL A 1 163 ? -10.129 41.124 -25.050 1.00 44.41 163 VAL A C 1
ATOM 1319 O O . VAL A 1 163 ? -10.045 42.284 -25.461 1.00 44.41 163 VAL A O 1
ATOM 1322 N N . PRO A 1 164 ? -9.700 40.791 -23.819 1.00 40.81 164 PRO A N 1
ATOM 1323 C CA . PRO A 1 164 ? -8.725 41.599 -23.102 1.00 40.81 164 PRO A CA 1
ATOM 1324 C C . PRO A 1 164 ? -7.317 41.034 -23.342 1.00 40.81 164 PRO A C 1
ATOM 1326 O O . PRO A 1 164 ? -7.085 39.827 -23.292 1.00 40.81 164 PRO A O 1
ATOM 1329 N N . LYS A 1 165 ? -6.366 41.928 -23.630 1.00 47.97 165 LYS A N 1
ATOM 1330 C CA . LYS A 1 165 ? -4.923 41.642 -23.708 1.00 47.97 165 LYS A CA 1
ATOM 1331 C C . LYS A 1 165 ? -4.417 40.962 -22.419 1.00 47.97 165 LYS A C 1
ATOM 1333 O O . LYS A 1 165 ? -4.937 41.268 -21.350 1.00 47.97 165 LYS A O 1
ATOM 1338 N N . PRO A 1 166 ? -3.359 40.133 -22.478 1.00 46.88 166 PRO A N 1
ATOM 1339 C CA . PRO A 1 166 ? -2.745 39.584 -21.273 1.00 46.88 166 PRO A CA 1
ATOM 1340 C C . PRO A 1 166 ? -1.950 40.662 -20.515 1.00 46.88 166 PRO A C 1
ATOM 1342 O O . PRO A 1 166 ? -0.968 41.202 -21.032 1.00 46.88 166 PRO A O 1
ATOM 1345 N N . GLU A 1 167 ? -2.359 40.963 -19.282 1.00 41.34 167 GLU A N 1
ATOM 1346 C CA . GLU A 1 167 ? -1.558 41.719 -18.315 1.00 41.34 167 GLU A CA 1
ATOM 1347 C C . GLU A 1 167 ? -0.422 40.841 -17.766 1.00 41.34 167 GLU A C 1
ATOM 1349 O O . GLU A 1 167 ? -0.617 39.691 -17.371 1.00 41.34 167 GLU A O 1
ATOM 1354 N N . ARG A 1 168 ? 0.796 41.392 -17.750 1.00 50.34 168 ARG A N 1
ATOM 1355 C CA . ARG A 1 168 ? 1.967 40.786 -17.107 1.00 50.34 168 ARG A CA 1
ATOM 1356 C C . ARG A 1 168 ? 1.864 41.008 -15.598 1.00 50.34 168 ARG A C 1
ATOM 1358 O O . ARG A 1 168 ? 2.140 42.108 -15.132 1.00 50.34 168 ARG A O 1
ATOM 1365 N N . PHE A 1 169 ? 1.532 39.974 -14.834 1.00 40.53 169 PHE A N 1
ATOM 1366 C CA . PHE A 1 169 ? 1.674 40.010 -13.378 1.00 40.53 169 PHE A CA 1
ATOM 1367 C C . PHE A 1 169 ? 3.102 39.614 -12.985 1.00 40.53 169 PHE A C 1
ATOM 1369 O O . PHE A 1 169 ? 3.488 38.450 -13.071 1.00 40.53 169 PHE A O 1
ATOM 1376 N N . GLY A 1 170 ? 3.896 40.604 -12.573 1.00 40.97 170 GLY A N 1
ATOM 1377 C CA . GLY A 1 170 ? 5.144 40.400 -11.840 1.00 40.97 170 GLY A CA 1
ATOM 1378 C C . GLY A 1 170 ? 4.846 40.278 -10.346 1.00 40.97 170 GLY A C 1
ATOM 1379 O O . GLY A 1 170 ? 4.181 41.139 -9.776 1.00 40.97 170 GLY A O 1
ATOM 1380 N N . VAL A 1 171 ? 5.323 39.212 -9.706 1.00 40.78 171 VAL A N 1
ATOM 1381 C CA . VAL A 1 171 ? 5.217 39.037 -8.252 1.00 40.78 171 VAL A CA 1
ATOM 1382 C C . VAL A 1 171 ? 6.383 39.770 -7.587 1.00 40.78 171 VAL A C 1
ATOM 1384 O O . VAL A 1 171 ? 7.542 39.412 -7.786 1.00 40.78 171 VAL A O 1
ATOM 1387 N N . VAL A 1 172 ? 6.080 40.801 -6.796 1.00 47.31 172 VAL A N 1
ATOM 1388 C CA . VAL A 1 172 ? 7.044 41.497 -5.931 1.00 47.31 172 VAL A CA 1
ATOM 1389 C C . VAL A 1 172 ? 7.108 40.761 -4.592 1.00 47.31 172 VAL A C 1
ATOM 1391 O O . VAL A 1 172 ? 6.101 40.659 -3.896 1.00 47.31 172 VAL A O 1
ATOM 1394 N N . ILE A 1 173 ? 8.286 40.259 -4.214 1.00 50.16 173 ILE A N 1
ATOM 1395 C CA . ILE A 1 173 ? 8.534 39.679 -2.886 1.00 50.16 173 ILE A CA 1
ATOM 1396 C C . ILE A 1 173 ? 9.014 40.807 -1.955 1.00 50.16 173 ILE A C 1
ATOM 1398 O O . ILE A 1 173 ? 10.097 41.348 -2.189 1.00 50.16 173 ILE A O 1
ATOM 1402 N N . PRO A 1 174 ? 8.273 41.189 -0.899 1.00 44.06 174 PRO A N 1
ATOM 1403 C CA . PRO A 1 174 ? 8.759 42.179 0.055 1.00 44.06 174 PRO A CA 1
ATOM 1404 C C . PRO A 1 174 ? 9.839 41.580 0.970 1.00 44.06 174 PRO A C 1
ATOM 1406 O O . PRO A 1 174 ? 9.602 40.644 1.734 1.00 44.06 174 PRO A O 1
ATOM 1409 N N . PHE A 1 175 ? 11.038 42.158 0.899 1.00 49.84 175 PHE A N 1
ATOM 1410 C CA . PHE A 1 175 ? 12.176 41.876 1.772 1.00 49.84 1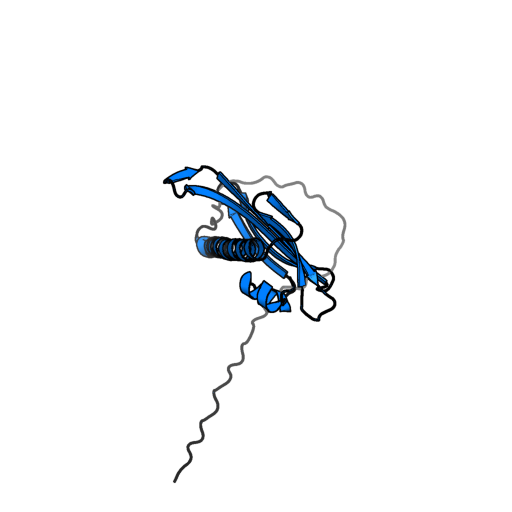75 PHE A CA 1
ATOM 1411 C C . PHE A 1 175 ? 11.888 42.365 3.204 1.00 49.84 175 PHE A C 1
ATOM 1413 O O . PHE A 1 175 ? 11.528 43.525 3.400 1.00 49.84 175 PHE A O 1
ATOM 1420 N N . ARG A 1 176 ? 12.061 41.507 4.221 1.00 48.03 176 ARG A N 1
ATOM 1421 C CA . ARG A 1 176 ? 12.009 41.901 5.643 1.00 48.03 176 ARG A CA 1
ATOM 1422 C C . ARG A 1 176 ? 13.430 41.970 6.221 1.00 48.03 176 ARG A C 1
ATOM 1424 O O . ARG A 1 176 ? 14.077 40.926 6.312 1.00 48.03 176 ARG A O 1
ATOM 1431 N N . PRO A 1 177 ? 13.922 43.147 6.649 1.00 48.94 177 PRO A N 1
ATOM 1432 C CA . PRO A 1 177 ? 15.197 43.256 7.353 1.00 48.94 177 PRO A CA 1
ATOM 1433 C C . PRO A 1 177 ? 15.120 42.591 8.735 1.00 48.94 177 PRO A C 1
ATOM 1435 O O . PRO A 1 177 ? 14.142 42.767 9.464 1.00 48.94 177 PRO A O 1
ATOM 1438 N N . ARG A 1 178 ? 16.158 41.830 9.107 1.00 49.31 178 ARG A N 1
ATOM 1439 C CA . ARG A 1 178 ? 16.310 41.244 10.449 1.00 49.31 178 ARG A CA 1
ATOM 1440 C C . ARG A 1 178 ? 16.390 42.355 11.500 1.00 49.31 178 ARG A C 1
ATOM 1442 O O . ARG A 1 178 ? 17.160 43.300 11.344 1.00 49.31 178 ARG A O 1
ATOM 1449 N N . ALA A 1 179 ? 15.604 42.206 12.565 1.00 49.69 179 ALA A N 1
ATOM 1450 C CA . ALA A 1 179 ? 15.590 43.094 13.717 1.00 49.69 179 ALA A CA 1
ATOM 1451 C C . ALA A 1 179 ? 17.000 43.279 14.301 1.00 49.69 179 ALA A C 1
ATOM 1453 O O . ALA A 1 179 ? 17.753 42.320 14.482 1.00 49.69 179 ALA A O 1
ATOM 1454 N N . GLN A 1 180 ? 17.326 44.540 14.575 1.00 46.53 180 GLN A N 1
ATOM 1455 C CA . GLN A 1 180 ? 18.528 44.974 15.267 1.00 46.53 180 GLN A CA 1
ATOM 1456 C C . GLN A 1 180 ? 18.581 44.322 16.652 1.00 46.53 180 GLN A C 1
ATOM 1458 O O . GLN A 1 180 ? 17.676 44.474 17.470 1.00 46.53 180 GLN A O 1
ATOM 1463 N N . VAL A 1 181 ? 19.661 43.589 16.906 1.00 46.28 181 VAL A N 1
ATOM 1464 C CA . VAL A 1 181 ? 20.030 43.133 18.242 1.00 46.28 181 VAL A CA 1
ATOM 1465 C C . VAL A 1 181 ? 20.393 44.378 19.048 1.00 46.28 181 VAL A C 1
ATOM 1467 O O . VAL A 1 181 ? 21.409 45.018 18.775 1.00 46.28 181 VAL A O 1
ATOM 1470 N N . HIS A 1 182 ? 19.558 44.741 20.022 1.00 39.97 182 HIS A N 1
ATOM 1471 C CA . HIS A 1 182 ? 19.921 45.713 21.046 1.00 39.97 182 HIS A CA 1
ATOM 1472 C C . HIS A 1 182 ? 21.180 45.217 21.768 1.00 39.97 182 HIS A C 1
ATOM 1474 O O . HIS A 1 182 ? 21.141 44.230 22.503 1.00 39.97 182 HIS A O 1
ATOM 1480 N N . ARG A 1 183 ? 22.305 45.909 21.566 1.00 40.06 183 ARG A N 1
ATOM 1481 C CA . ARG A 1 183 ? 23.424 45.861 22.506 1.00 40.06 183 ARG A CA 1
ATOM 1482 C C . ARG A 1 183 ? 23.018 46.657 23.741 1.00 40.06 183 ARG A C 1
ATOM 1484 O O . ARG A 1 183 ? 22.841 47.869 23.675 1.00 40.06 183 ARG A O 1
ATOM 1491 N N . ALA A 1 184 ? 22.853 45.942 24.843 1.00 37.22 184 ALA A N 1
ATOM 1492 C CA . ALA A 1 184 ? 22.944 46.495 26.179 1.00 37.22 184 ALA A CA 1
ATOM 1493 C C . ALA A 1 184 ? 24.396 46.916 26.472 1.00 37.22 184 ALA A C 1
ATOM 1495 O O . ALA A 1 184 ? 25.322 46.215 26.062 1.00 37.22 184 ALA A O 1
ATOM 1496 N N . GLY A 1 185 ? 24.566 47.986 27.251 1.00 36.16 185 GLY A N 1
ATOM 1497 C CA . GLY A 1 185 ? 25.703 48.119 28.162 1.00 36.16 185 GLY A CA 1
ATOM 1498 C C . GLY A 1 185 ? 26.639 49.309 27.937 1.00 36.16 185 GLY A C 1
ATOM 1499 O O . GLY A 1 185 ? 27.400 49.301 26.974 1.00 36.16 185 GLY A O 1
ATOM 1500 N N . ALA A 1 186 ? 26.629 50.179 28.958 1.00 32.91 186 ALA A N 1
ATOM 1501 C CA . ALA A 1 186 ? 27.607 51.196 29.368 1.00 32.91 186 ALA A CA 1
ATOM 1502 C C . ALA A 1 186 ? 27.611 52.537 28.620 1.00 32.91 186 ALA A C 1
ATOM 1504 O O . ALA A 1 186 ? 28.068 52.598 27.460 1.00 32.91 186 ALA A O 1
#

Foldseek 3Di:
DKDFLCRLCVLLVHNVCVPVQKDKFWDADPVPRHTAWIKMWGQPPVNQKIKIKIWHKDAQDQDPVRDTDGIDIWIKIWIWGDDPPPRMIQTQWIDTSRDIDGRDDPVCVSVRSNVNNVRSVVRRVNRVVVVVVCVPVPPPPPPPDDPDDDDDDPDDDDDDDDDDDDDDDDDDDDDDDDDDDDDDDD

pLDDT: mean 77.14, std 22.3, range [32.91, 98.06]